Protein 3ZTP (pdb70)

Foldseek 3Di:
DKAKKKKKFFVQLVVVVCPVVVVVVLVVVPWDWQFKDKDADDLVLLCVLVVVCNPPPCSSVLSCRRRVDIMMMTMIIDVVVQVVLDVLQADLALVVCCVPPCRRVQVVRNDGNRRRGMDMANDRVSRVVNCVSVDDPVRGD/DKDKKKKKFFVQLVVVVCVVVVVVVLVVVPWDWFFKDKDADDLVLLCVLCVVCCVPPPSSVLSCRRRVDIMMMTMIIDVVVQVVLDVQQADLALVVCCVPPCRHVQVVRADGNRRRGMDMQNDRVSRVSNCVSVDDPVRGD

Secondary structure (DSSP, 8-state):
-EEEEEEEE-HHHHHHT-HHHHHHHHHHTT-EEEEEEEE---HHHHHHHTGGGTTSTTHHHHHHHHTSS-EEEEEEEEETHHHHHHHHH--SSHHHHHHH-TTSHHHHH--SSSS-SEEE--SHHHHHHHHHHH--GGG--/-EEEEEEEE-HHHHHTT-HHHHHHHHHHTT-EEEEEEEE---HHHHHHHTGGGGGSTTHHHHHHHHTSS-EEEEEEEEETHHHHHHHHH--SSHHHHHHH-TTSHHHHH--SSSS-SEEE--SHHHHHHHHHHH--GGG--

Sequence (282 aa):
AVERTLIIVKPDAMMEEKGALGKILDRFIQEGFQQIKALKKMFRFTPEEKAGEFYYVHRRERPFFQELVEFMSSGPVVAAVLEGEDAIKRVRREEIIIGPTTDSEEEARKVAPNSIRAQFGTDKGKNAIHASDDSPESAQYEICCFIIFSGLEIVAVERTLIIVKPDAMMEKGALGKILDRFIQEGFQQIKALKKMFRFTPEKAGEFYYVHRERRPFFQELVEFMSSGPVVAAVLEGEDAIKRVREEIIIGPTTDSEEEEARKVAPNSIRAQFGTDKKGKNAIHASDSPESSAQYEICCFIFSGLEIIV

Structure (mmCIF, N/CA/C/O backbone):
data_3ZTP
#
_entry.id   3ZTP
#
_cell.length_a   52.180
_cell.length_b   95.120
_cell.length_c   61.980
_cell.angle_alpha   90.00
_cell.angle_beta   90.00
_cell.angle_gamma   90.00
#
_symmetry.space_group_name_H-M   'P 21 21 2'
#
loop_
_entity.id
_entity.type
_entity.pdbx_description
1 polymer 'NUCLEOSIDE DIPHOSPHATE KINASE'
2 non-polymer GLYCEROL
3 non-polymer 'SULFATE ION'
4 water water
#
loop_
_atom_site.group_PDB
_atom_site.id
_atom_site.type_symbol
_atom_site.label_atom_id
_atom_site.label_alt_id
_atom_site.label_comp_id
_atom_site.label_asym_id
_atom_site.label_entity_id
_atom_site.label_seq_id
_atom_site.pdbx_PDB_ins_code
_atom_site.Cartn_x
_atom_site.Cartn_y
_atom_site.Cartn_z
_atom_site.occupancy
_atom_site.B_iso_or_equiv
_atom_site.auth_seq_id
_atom_site.auth_comp_id
_atom_site.auth_asym_id
_atom_site.auth_atom_id
_atom_site.pdbx_PDB_model_num
ATOM 1 N N . ALA A 1 2 ? 3.402 12.708 -10.627 1.00 26.19 2 ALA A N 1
ATOM 2 C CA . ALA A 1 2 ? 4.213 13.210 -9.525 1.00 26.58 2 ALA A CA 1
ATOM 3 C C . ALA A 1 2 ? 5.570 12.511 -9.534 1.00 25.02 2 ALA A C 1
ATOM 4 O O . ALA A 1 2 ? 5.707 11.435 -10.091 1.00 22.33 2 ALA A O 1
ATOM 10 N N . VAL A 1 3 ? 6.562 13.136 -8.915 1.00 21.73 3 VAL A N 1
ATOM 11 C CA . VAL A 1 3 ? 7.865 12.501 -8.720 1.00 19.01 3 VAL A CA 1
ATOM 12 C C . VAL A 1 3 ? 7.748 11.401 -7.687 1.00 17.17 3 VAL A C 1
ATOM 13 O O . VAL A 1 3 ? 7.231 11.598 -6.587 1.00 19.03 3 VAL A O 1
ATOM 26 N N . GLU A 1 4 ? 8.271 10.239 -8.046 1.00 14.90 4 GLU A N 1
ATOM 27 C CA . GLU A 1 4 ? 8.163 9.049 -7.216 1.00 14.77 4 GLU A CA 1
ATOM 28 C C . GLU A 1 4 ? 9.524 8.376 -7.075 1.00 11.74 4 GLU A C 1
ATOM 29 O O . GLU A 1 4 ? 10.438 8.612 -7.866 1.00 11.21 4 GLU A O 1
ATOM 41 N N . ARG A 1 5 ? 9.647 7.521 -6.066 1.00 12.06 5 ARG A N 1
ATOM 42 C CA . ARG A 1 5 ? 10.786 6.628 -5.937 1.00 9.99 5 ARG A CA 1
ATOM 43 C C . ARG A 1 5 ? 10.333 5.185 -6.019 1.00 11.12 5 ARG A C 1
ATOM 44 O O . ARG A 1 5 ? 9.288 4.799 -5.482 1.00 12.02 5 ARG A O 1
ATOM 65 N N . THR A 1 6 ? 11.123 4.353 -6.692 1.00 8.54 6 THR A N 1
ATOM 66 C CA . THR A 1 6 ? 10.818 2.939 -6.788 1.00 7.74 6 THR A CA 1
ATOM 67 C C . THR A 1 6 ? 12.098 2.164 -6.562 1.00 7.37 6 THR A C 1
ATOM 68 O O . THR A 1 6 ? 13.195 2.706 -6.718 1.00 8.97 6 THR A O 1
ATOM 79 N N . LEU A 1 7 ? 11.977 0.905 -6.168 1.00 7.52 7 LEU A N 1
ATOM 80 C CA . LEU A 1 7 ? 13.146 0.055 -5.946 1.00 7.24 7 LEU A CA 1
ATOM 81 C C . LEU A 1 7 ? 13.281 -0.920 -7.097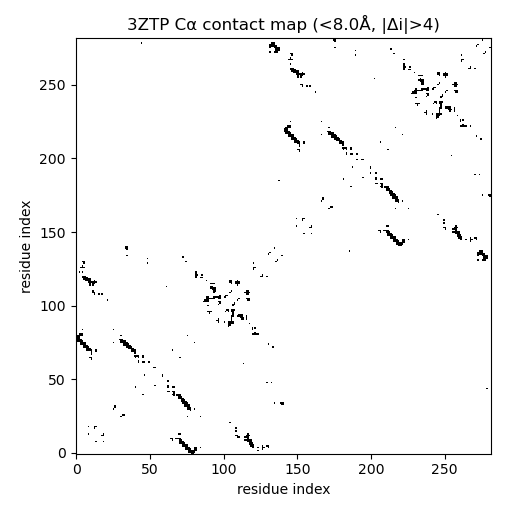 1.00 7.69 7 LEU A C 1
ATOM 82 O O . LEU A 1 7 ? 12.300 -1.584 -7.452 1.00 8.48 7 LEU A O 1
ATOM 98 N N . ILE A 1 8 ? 14.492 -1.050 -7.642 1.00 6.75 8 ILE A N 1
ATOM 99 C CA . ILE A 1 8 ? 14.808 -2.181 -8.507 1.00 6.90 8 ILE A CA 1
ATOM 100 C C . ILE A 1 8 ? 15.833 -3.075 -7.838 1.00 7.20 8 ILE A C 1
ATOM 101 O O . ILE A 1 8 ? 16.684 -2.619 -7.060 1.00 6.14 8 ILE A O 1
ATOM 117 N N . ILE A 1 9 ? 15.744 -4.371 -8.135 1.00 6.32 9 ILE A N 1
ATOM 118 C CA . ILE A 1 9 ? 16.809 -5.319 -7.759 1.00 7.00 9 ILE A CA 1
ATOM 119 C C . ILE A 1 9 ? 17.199 -6.091 -9.004 1.00 6.82 9 ILE A C 1
ATOM 120 O O . ILE A 1 9 ? 16.345 -6.723 -9.631 1.00 6.59 9 ILE A O 1
ATOM 136 N N . VAL A 1 10 ? 18.487 -6.050 -9.338 1.00 5.99 10 VAL A N 1
ATOM 137 C CA . VAL A 1 10 ? 19.035 -6.865 -10.427 1.00 6.28 10 VAL A CA 1
ATOM 138 C C . VAL A 1 10 ? 19.306 -8.235 -9.844 1.00 6.85 10 VAL A C 1
ATOM 139 O O . VAL A 1 10 ? 20.073 -8.363 -8.873 1.00 7.35 10 VAL A O 1
ATOM 152 N N . LYS A 1 11 ? 18.634 -9.241 -10.382 1.00 6.98 11 LYS A N 1
ATOM 153 C CA . LYS A 1 11 ? 18.588 -10.570 -9.794 1.00 7.47 11 LYS A CA 1
ATOM 154 C C . LYS A 1 11 ? 19.817 -11.384 -10.194 1.00 8.10 11 LYS A C 1
ATOM 155 O O . LYS A 1 11 ? 20.579 -11.012 -11.095 1.00 8.83 11 LYS A O 1
ATOM 174 N N . PRO A 1 12 ? 20.040 -12.516 -9.520 1.00 7.63 12 PRO A N 1
ATOM 175 C CA . PRO A 1 12 ? 21.294 -13.225 -9.773 1.00 8.61 12 PRO A CA 1
ATOM 176 C C . PRO A 1 12 ? 21.466 -13.728 -11.208 1.00 9.53 12 PRO A C 1
ATOM 177 O O . PRO A 1 12 ? 22.612 -13.904 -11.655 1.00 9.78 12 PRO A O 1
ATOM 188 N N . ASP A 1 13 ? 20.372 -14.007 -11.914 1.00 8.47 13 ASP A N 1
ATOM 189 C CA . ASP A 1 13 ? 20.491 -14.405 -13.317 1.00 8.72 13 ASP A CA 1
ATOM 190 C C . ASP A 1 13 ? 21.133 -13.306 -14.161 1.00 10.30 13 ASP A C 1
ATOM 191 O O . ASP A 1 13 ? 22.049 -13.580 -14.944 1.00 11.58 13 ASP A O 1
ATOM 200 N N . ALA A 1 14 ? 20.648 -12.081 -14.028 1.00 9.16 14 ALA A N 1
ATOM 201 C CA . ALA A 1 14 ? 21.198 -10.971 -14.792 1.00 8.62 14 ALA A CA 1
ATOM 202 C C . ALA A 1 14 ? 22.597 -10.623 -14.315 1.00 8.96 14 ALA A C 1
ATOM 203 O O . ALA A 1 14 ? 23.445 -10.218 -15.114 1.00 10.32 14 ALA A O 1
ATOM 210 N N A MET A 1 15 ? 22.852 -10.777 -13.023 0.70 8.91 15 MET A N 1
ATOM 211 N N B MET A 1 15 ? 22.851 -10.778 -13.015 0.30 9.64 15 MET A N 1
ATOM 212 C CA A MET A 1 15 ? 24.188 -10.570 -12.480 0.70 10.82 15 MET A CA 1
ATOM 213 C CA B MET A 1 15 ? 24.185 -10.537 -12.464 0.30 10.71 15 MET A CA 1
ATOM 214 C C A MET A 1 15 ? 25.169 -11.514 -13.155 0.70 11.65 15 MET A C 1
ATOM 215 C C B MET A 1 15 ? 25.190 -11.418 -13.189 0.30 11.40 15 MET A C 1
ATOM 216 O O A MET A 1 15 ? 26.201 -11.080 -13.666 0.70 13.49 15 MET A O 1
ATOM 217 O O B MET A 1 15 ? 26.198 -10.927 -13.691 0.30 10.66 15 MET A O 1
ATOM 244 N N A GLU A 1 16 ? 24.818 -12.792 -13.225 0.70 11.94 16 GLU A N 1
ATOM 245 N N B GLU A 1 16 ? 24.890 -12.713 -13.262 0.30 11.54 16 GLU A N 1
ATOM 246 C CA A GLU A 1 16 ? 25.696 -13.798 -13.797 0.70 13.33 16 GLU A CA 1
A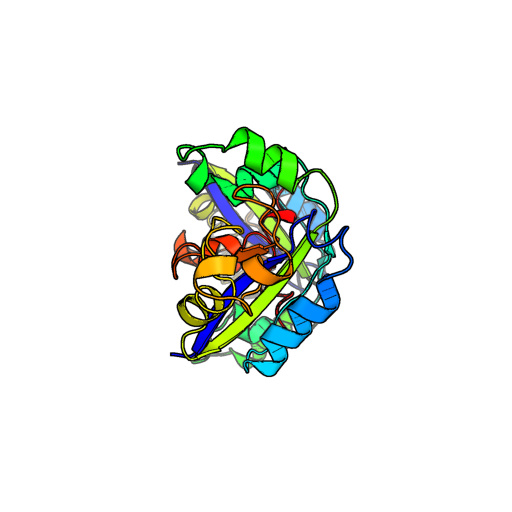TOM 247 C CA B GLU A 1 16 ? 25.806 -13.709 -13.813 0.30 13.27 16 GLU A CA 1
ATOM 248 C C A GLU A 1 16 ? 25.866 -13.615 -15.296 0.70 13.79 16 GLU A C 1
ATOM 249 C C B GLU A 1 16 ? 25.879 -13.632 -15.340 0.30 15.40 16 GLU A C 1
ATOM 250 O O A GLU A 1 16 ? 26.933 -13.943 -15.833 0.70 17.20 16 GLU A O 1
ATOM 251 O O B GLU A 1 16 ? 26.860 -14.079 -15.938 0.30 18.16 16 GLU A O 1
ATOM 274 N N . LYS A 1 17 ? 24.853 -13.066 -15.974 1.00 13.72 17 LYS A N 1
ATOM 275 C CA . LYS A 1 17 ? 24.915 -12.782 -17.404 1.00 12.71 17 LYS A CA 1
ATOM 276 C C . LYS A 1 17 ? 25.810 -11.559 -17.704 1.00 13.51 17 LYS A C 1
ATOM 277 O O . LYS A 1 17 ? 26.124 -11.288 -18.864 1.00 16.04 17 LYS A O 1
ATOM 297 N N . GLY A 1 18 ? 26.195 -10.810 -16.674 1.00 10.40 18 GLY A N 1
ATOM 298 C CA . GLY A 1 18 ? 27.016 -9.612 -16.855 1.00 10.52 18 GLY A CA 1
ATOM 299 C C . GLY A 1 18 ? 26.249 -8.384 -17.305 1.00 9.53 18 GLY A C 1
ATOM 300 O O . GLY A 1 18 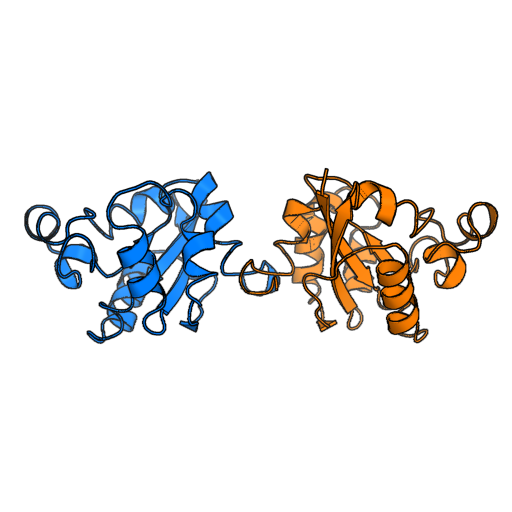? 26.834 -7.477 -17.887 1.00 10.30 18 GLY A O 1
ATOM 304 N N . ALA A 1 19 ? 24.953 -8.328 -17.010 1.00 8.61 19 ALA A N 1
ATOM 305 C CA . ALA A 1 19 ? 24.092 -7.279 -17.504 1.00 8.22 19 ALA A CA 1
ATOM 306 C C . ALA A 1 19 ? 23.914 -6.080 -16.585 1.00 7.53 19 ALA A C 1
ATOM 307 O O . ALA A 1 19 ? 23.225 -5.142 -16.955 1.00 7.56 19 ALA A O 1
ATOM 314 N N . LEU A 1 20 ? 24.556 -6.078 -15.418 1.00 7.05 20 LEU A N 1
ATOM 315 C CA . LEU A 1 20 ? 24.280 -5.022 -14.445 1.00 6.85 20 LEU A CA 1
ATOM 316 C C . LEU A 1 20 ? 24.477 -3.617 -15.001 1.00 6.70 20 LEU A C 1
ATOM 317 O O . LEU A 1 20 ? 23.663 -2.717 -14.795 1.00 7.77 20 LEU A O 1
ATOM 333 N N . GLY A 1 21 ? 25.612 -3.391 -15.649 1.00 7.35 21 GLY A N 1
ATOM 334 C CA . GLY A 1 21 ? 25.903 -2.072 -16.160 1.00 7.54 21 GLY A CA 1
ATOM 335 C C . GLY A 1 21 ? 24.946 -1.630 -17.254 1.00 7.46 21 GLY A C 1
ATOM 336 O O . GLY A 1 21 ? 24.511 -0.479 -17.269 1.00 7.86 21 GLY A O 1
ATOM 340 N N . LYS A 1 22 ? 24.608 -2.537 -18.158 1.00 7.12 22 LYS A N 1
ATOM 341 C CA . LYS A 1 22 ? 23.661 -2.225 -19.216 1.00 7.35 22 LYS A CA 1
ATOM 342 C C . LYS A 1 22 ? 22.289 -1.882 -18.631 1.00 7.33 22 LYS A C 1
ATOM 343 O O . LYS A 1 22 ? 21.603 -0.975 -19.103 1.00 9.17 22 LYS A O 1
ATOM 362 N N . ILE A 1 23 ? 21.889 -2.581 -17.574 1.00 7.09 23 ILE A N 1
ATOM 363 C CA . ILE A 1 23 ? 20.606 -2.307 -16.949 1.00 7.58 23 ILE A CA 1
ATOM 364 C C . ILE A 1 23 ? 20.610 -0.930 -16.277 1.00 7.13 23 ILE A C 1
ATOM 365 O O . ILE A 1 23 ? 19.684 -0.140 -16.456 1.00 7.81 23 ILE A O 1
ATOM 381 N N . LEU A 1 24 ? 21.655 -0.620 -15.501 1.00 6.62 24 LEU A N 1
ATOM 382 C CA . LEU A 1 24 ? 21.736 0.695 -14.889 1.00 7.68 24 LEU A CA 1
ATOM 383 C C . LEU A 1 24 ? 21.768 1.790 -15.943 1.00 7.71 24 LEU A C 1
ATOM 384 O O . LEU A 1 24 ? 21.094 2.817 -15.797 1.00 8.78 24 LEU A O 1
ATOM 400 N N . ASP A 1 25 ? 22.541 1.587 -17.014 1.00 7.88 25 ASP A N 1
ATOM 401 C CA . ASP A 1 25 ? 22.631 2.557 -18.096 1.00 7.38 25 ASP A CA 1
ATOM 402 C C . ASP A 1 25 ? 21.239 2.864 -18.642 1.00 6.53 25 ASP A C 1
ATOM 403 O O . ASP A 1 25 ? 20.880 4.020 -18.884 1.00 8.75 25 ASP A O 1
ATOM 412 N N . ARG A 1 26 ? 20.435 1.824 -18.857 1.00 7.60 26 ARG A N 1
ATOM 413 C CA . ARG A 1 26 ? 19.123 2.043 -19.405 1.00 8.29 26 ARG A CA 1
ATOM 414 C C . ARG A 1 26 ? 18.290 2.983 -18.525 1.00 7.33 26 ARG A C 1
ATOM 415 O O . ARG A 1 26 ? 17.644 3.911 -19.001 1.00 7.81 26 ARG A O 1
ATOM 436 N N . PHE A 1 27 ? 18.284 2.741 -17.216 1.00 7.17 27 PHE A N 1
ATOM 437 C CA . PHE A 1 27 ? 17.472 3.590 -16.351 1.00 7.74 27 PHE A CA 1
ATOM 438 C C . PHE A 1 27 ? 17.991 5.018 -16.288 1.00 8.07 27 PHE A C 1
ATOM 439 O O . PHE A 1 27 ? 17.226 5.944 -16.208 1.00 8.49 27 PHE A O 1
ATOM 456 N N . ILE A 1 28 ? 19.308 5.182 -16.335 1.00 7.51 28 ILE A N 1
ATOM 457 C CA . ILE A 1 28 ? 19.902 6.521 -16.409 1.00 8.56 28 ILE A CA 1
ATOM 458 C C . ILE A 1 28 ? 19.437 7.223 -17.692 1.00 8.22 28 ILE A C 1
ATOM 459 O O . ILE A 1 28 ? 18.994 8.388 -17.659 1.00 9.40 28 ILE A O 1
ATOM 475 N N . GLN A 1 29 ? 19.514 6.518 -18.824 1.00 8.52 29 GLN A N 1
ATOM 476 C CA . GLN A 1 29 ? 19.138 7.136 -20.093 1.00 9.29 29 GLN A CA 1
ATOM 477 C C . GLN A 1 29 ? 17.651 7.413 -20.217 1.00 8.54 29 GLN A C 1
ATOM 478 O O . GLN A 1 29 ? 17.228 8.321 -20.947 1.00 9.72 29 GLN A O 1
ATOM 492 N N . GLU A 1 30 ? 16.835 6.663 -19.481 1.00 7.75 30 GLU A N 1
ATOM 493 C CA . GLU A 1 30 ? 15.401 6.924 -19.430 1.00 8.70 30 GLU A CA 1
ATOM 494 C C . GLU A 1 30 ? 15.058 8.101 -18.508 1.00 10.83 30 GLU A C 1
ATOM 495 O O . GLU A 1 30 ? 13.891 8.490 -18.403 1.00 12.65 30 GLU A O 1
ATOM 507 N N . GLY A 1 31 ? 16.061 8.697 -17.864 1.00 9.46 31 GLY A N 1
ATOM 508 C CA . GLY A 1 31 ? 15.859 9.952 -17.144 1.00 10.12 31 GLY A CA 1
ATOM 509 C C . GLY A 1 31 ? 15.703 9.816 -15.634 1.00 10.21 31 GLY A C 1
ATOM 510 O O . GLY A 1 31 ? 15.311 10.788 -14.980 1.00 12.94 31 GLY A O 1
ATOM 514 N N . PHE A 1 32 ? 15.979 8.643 -15.084 1.00 7.70 32 PHE A N 1
ATOM 515 C CA . PHE A 1 32 ? 15.841 8.459 -13.639 1.00 8.79 32 PHE A CA 1
ATOM 516 C C . PHE A 1 32 ? 17.119 8.838 -12.921 1.00 10.38 32 PHE A C 1
ATOM 517 O O . PHE A 1 32 ? 18.235 8.640 -13.413 1.00 11.93 32 PHE A O 1
ATOM 534 N N . GLN A 1 33 ? 16.938 9.393 -11.740 1.00 9.65 33 GLN A N 1
ATOM 535 C CA A GLN A 1 33 ? 18.031 9.646 -10.818 0.54 10.50 33 GLN A CA 1
ATOM 536 C CA B GLN A 1 33 ? 18.055 9.630 -10.844 0.46 10.31 33 GLN A CA 1
ATOM 537 C C . GLN A 1 33 ? 18.227 8.428 -9.937 1.00 8.44 33 GLN A C 1
ATOM 538 O O . GLN A 1 33 ? 17.254 7.958 -9.323 1.00 10.58 33 GLN A O 1
ATOM 565 N N . ILE A 1 34 ? 19.447 7.913 -9.882 1.00 8.23 34 ILE A N 1
ATOM 566 C CA . ILE A 1 34 ? 19.778 6.844 -8.938 1.00 7.88 34 ILE A CA 1
ATOM 567 C C . ILE A 1 34 ? 20.069 7.515 -7.600 1.00 8.24 34 ILE A C 1
ATOM 568 O O . ILE A 1 34 ? 21.022 8.277 -7.475 1.00 10.14 34 ILE A O 1
ATOM 584 N N . LYS A 1 35 ? 19.209 7.250 -6.618 1.00 7.72 35 LYS A N 1
ATOM 585 C CA . LYS A 1 35 ? 19.314 7.851 -5.280 1.00 7.37 35 LYS A CA 1
ATOM 586 C C . LYS A 1 35 ? 20.019 6.961 -4.265 1.00 8.23 35 LYS A C 1
ATOM 587 O O . LYS A 1 35 ? 20.410 7.426 -3.185 1.00 8.03 35 LYS A O 1
ATOM 606 N N . ALA A 1 36 ? 20.112 5.672 -4.552 1.00 6.70 36 ALA A N 1
ATOM 607 C CA . ALA A 1 36 ? 20.837 4.751 -3.682 1.00 7.29 36 ALA A CA 1
ATOM 608 C C . ALA A 1 36 ? 21.192 3.540 -4.524 1.00 6.58 36 ALA A C 1
ATOM 609 O O . ALA A 1 36 ? 20.493 3.207 -5.500 1.00 6.92 36 ALA A O 1
ATOM 616 N N . LEU A 1 37 ? 22.276 2.882 -4.173 1.00 6.19 37 LEU A N 1
ATOM 617 C CA . LEU A 1 37 ? 22.775 1.751 -4.946 1.00 5.57 37 LEU A CA 1
ATOM 618 C C . LEU A 1 37 ? 23.667 0.929 -4.088 1.00 6.02 37 LEU A C 1
ATOM 619 O O . LEU A 1 37 ? 24.564 1.472 -3.449 1.00 7.04 37 LEU A O 1
ATOM 635 N N A LYS A 1 38 ? 23.457 -0.390 -4.097 0.38 5.82 38 LYS A N 1
ATOM 636 N N B LYS A 1 38 ? 23.475 -0.375 -4.077 0.62 6.13 38 LYS A N 1
ATOM 637 C CA A LYS A 1 38 ? 24.214 -1.310 -3.242 0.38 6.19 38 LYS A CA 1
ATOM 638 C CA B LYS A 1 38 ? 24.484 -1.229 -3.483 0.62 6.47 38 LYS A CA 1
ATOM 639 C C A LYS A 1 38 ? 24.218 -2.762 -3.721 0.38 6.44 38 LYS A C 1
ATOM 640 C C B LYS A 1 38 ? 24.292 -2.671 -3.859 0.62 6.21 38 LYS A C 1
ATOM 641 O O A LYS A 1 38 ? 23.162 -3.322 -4.013 0.38 5.88 38 LYS A O 1
ATOM 642 O O B LYS A 1 38 ? 23.218 -3.104 -4.246 0.62 6.63 38 LYS A O 1
ATOM 679 N N . MET A 1 39 ? 25.399 -3.386 -3.747 1.00 6.08 39 MET A N 1
ATOM 680 C CA . MET A 1 39 ? 25.479 -4.839 -3.892 1.00 7.39 39 MET A CA 1
ATOM 681 C C . MET A 1 39 ? 25.436 -5.464 -2.511 1.00 6.77 39 MET A C 1
ATOM 682 O O . MET A 1 39 ? 26.141 -5.021 -1.613 1.00 8.26 39 MET A O 1
ATOM 696 N N . PHE A 1 40 ? 24.611 -6.488 -2.333 1.00 7.45 40 PHE A N 1
ATOM 697 C CA . PHE A 1 40 ? 24.486 -7.177 -1.071 1.00 7.46 40 PHE A CA 1
ATOM 698 C C . PHE A 1 40 ? 24.035 -8.597 -1.366 1.00 8.87 40 PHE A C 1
ATOM 699 O O . PHE A 1 40 ? 23.781 -8.951 -2.526 1.00 9.05 40 PHE A O 1
ATOM 716 N N . ARG A 1 41 ? 23.944 -9.415 -0.328 1.00 8.34 41 ARG A N 1
ATOM 717 C CA . ARG A 1 41 ? 23.461 -10.782 -0.471 1.00 9.31 41 ARG A CA 1
ATOM 718 C C . ARG A 1 41 ? 22.342 -11.014 0.532 1.00 9.66 41 ARG A C 1
ATOM 719 O O . ARG A 1 41 ? 22.549 -10.905 1.750 1.00 9.47 41 ARG A O 1
ATOM 740 N N . PHE A 1 42 ? 21.145 -11.295 0.049 1.00 9.81 42 PHE A N 1
ATOM 741 C CA . PHE A 1 42 ? 20.061 -11.724 0.926 1.00 9.00 42 PHE A CA 1
ATOM 742 C C . PHE A 1 42 ? 20.429 -13.063 1.566 1.00 9.20 42 PHE A C 1
ATOM 743 O O . PHE A 1 42 ? 20.805 -14.011 0.853 1.00 10.97 42 PHE A O 1
ATOM 760 N N . THR A 1 43 ? 20.273 -13.152 2.886 1.00 9.95 43 THR A N 1
ATOM 761 C CA . THR A 1 43 ? 20.114 -14.475 3.499 1.00 10.45 43 THR A CA 1
ATOM 762 C C . THR A 1 43 ? 18.750 -15.032 3.087 1.00 9.79 43 THR A C 1
ATOM 763 O O . THR A 1 43 ? 17.869 -14.287 2.688 1.00 10.14 43 THR A O 1
ATOM 774 N N . PRO A 1 44 ? 18.557 -16.347 3.186 1.00 10.99 44 PRO A N 1
ATOM 775 C CA . PRO A 1 44 ? 17.229 -16.872 2.895 1.00 12.36 44 PRO A CA 1
ATOM 776 C C . PRO A 1 44 ? 16.147 -16.233 3.770 1.00 11.99 44 PRO A C 1
ATOM 777 O O . PRO A 1 44 ? 15.052 -15.940 3.288 1.00 11.64 44 PRO A O 1
ATOM 788 N N . GLU A 1 45 ? 16.447 -15.984 5.032 1.00 11.70 45 GLU A N 1
ATOM 789 C CA A GLU A 1 45 ? 15.488 -15.384 5.918 0.71 12.11 45 GLU A CA 1
ATOM 790 C CA B GLU A 1 45 ? 15.481 -15.368 5.932 0.29 12.54 45 GLU A CA 1
ATOM 791 C C . GLU A 1 45 ? 15.088 -13.976 5.453 1.00 10.51 45 GLU A C 1
ATOM 792 O O . GLU A 1 45 ? 13.906 -13.630 5.424 1.00 13.33 45 GLU A O 1
ATOM 815 N N . LYS A 1 46 ? 16.078 -13.177 5.083 1.00 9.69 46 LYS A N 1
ATOM 816 C CA . LYS A 1 46 ? 15.821 -11.795 4.633 1.00 9.82 46 LYS A CA 1
ATOM 817 C C . LYS A 1 46 ? 15.078 -11.774 3.297 1.00 10.15 46 LYS A C 1
ATOM 818 O O . LYS A 1 46 ? 14.182 -10.956 3.108 1.00 11.04 46 LYS A O 1
ATOM 837 N N . ALA A 1 47 ? 15.448 -12.652 2.358 1.00 9.06 47 ALA A N 1
ATOM 838 C CA . ALA A 1 47 ? 14.692 -12.734 1.117 1.00 9.77 47 ALA A CA 1
ATOM 839 C C . ALA A 1 47 ? 13.227 -13.091 1.383 1.00 11.35 47 ALA A C 1
ATOM 840 O O . ALA A 1 47 ? 12.317 -12.531 0.767 1.00 11.56 47 ALA A O 1
ATOM 847 N N . GLY A 1 48 ? 12.996 -14.007 2.313 1.00 11.00 48 GLY A N 1
ATOM 848 C CA . GLY A 1 48 ? 11.642 -14.382 2.689 1.00 12.55 48 GLY A CA 1
ATOM 849 C C . GLY A 1 48 ? 10.827 -13.238 3.283 1.00 13.10 48 GLY A C 1
ATOM 850 O O . GLY A 1 48 ? 9.624 -13.085 2.993 1.00 15.36 48 GLY A O 1
ATOM 854 N N . GLU A 1 49 ? 11.477 -12.430 4.122 1.00 13.05 49 GLU A N 1
ATOM 855 C CA . GLU A 1 49 ? 10.832 -11.256 4.688 1.00 13.54 49 GLU A CA 1
ATOM 856 C C . GLU A 1 49 ? 10.547 -10.203 3.626 1.00 11.72 49 GLU A C 1
ATOM 857 O O . GLU A 1 49 ? 9.489 -9.590 3.634 1.00 14.01 49 GLU A O 1
ATOM 869 N N . PHE A 1 50 ? 11.495 -9.984 2.723 1.00 11.35 50 PHE A N 1
ATOM 870 C CA . PHE A 1 50 ? 11.287 -9.011 1.657 1.00 9.84 50 PHE A CA 1
ATOM 871 C C . PHE A 1 50 ? 10.070 -9.396 0.836 1.00 12.56 50 PHE A C 1
ATOM 872 O O . PHE A 1 50 ? 9.249 -8.550 0.503 1.00 13.12 50 PHE A O 1
ATOM 889 N N . TYR A 1 51 ? 9.960 -10.687 0.544 1.00 12.06 51 TYR A N 1
ATOM 890 C CA . TYR A 1 51 ? 8.874 -11.231 -0.276 1.00 13.71 51 TYR A CA 1
ATOM 891 C C . TYR A 1 51 ? 7.736 -11.836 0.542 1.00 15.40 51 TYR A C 1
ATOM 892 O O . TYR A 1 51 ? 7.035 -12.738 0.072 1.00 15.68 51 TYR A O 1
ATOM 910 N N . TYR A 1 52 ? 7.530 -11.330 1.748 1.00 17.96 52 TYR A N 1
ATOM 911 C CA . TYR A 1 52 ? 6.539 -11.930 2.640 1.00 18.42 52 TYR A CA 1
ATOM 912 C C . TYR A 1 52 ? 5.136 -12.018 2.053 1.00 22.97 52 TYR A C 1
ATOM 913 O O . TYR A 1 52 ? 4.372 -12.919 2.397 1.00 23.23 52 TYR A O 1
ATOM 931 N N . VAL A 1 53 ? 4.783 -11.102 1.163 1.00 25.12 53 VAL A N 1
ATOM 932 C CA . VAL A 1 53 ? 3.457 -11.128 0.537 1.00 27.08 53 VAL A CA 1
ATOM 933 C C . VAL A 1 53 ? 3.242 -12.395 -0.303 1.00 26.23 53 VAL A C 1
ATOM 934 O O . VAL A 1 53 ? 2.107 -12.855 -0.482 1.00 26.40 53 VAL A O 1
ATOM 947 N N . HIS A 1 54 ? 4.326 -12.975 -0.804 1.00 25.39 54 HIS A N 1
ATOM 948 C CA . HIS A 1 54 ? 4.250 -14.145 -1.680 1.00 24.64 54 HIS A CA 1
ATOM 949 C C . HIS A 1 54 ? 4.330 -15.481 -0.944 1.00 23.96 54 HIS A C 1
ATOM 950 O O . HIS A 1 54 ? 4.358 -16.538 -1.581 1.00 24.79 54 HIS A O 1
ATOM 965 N N A ARG A 1 55 ? 4.346 -15.450 0.387 0.46 23.40 55 ARG A N 1
ATOM 966 N N B ARG A 1 55 ? 4.339 -15.437 0.385 0.54 23.30 55 ARG A N 1
ATOM 967 C CA A ARG A 1 55 ? 4.673 -16.651 1.163 0.46 24.33 55 ARG A CA 1
ATOM 968 C CA B ARG A 1 55 ? 4.638 -16.619 1.195 0.54 24.97 55 ARG A CA 1
ATOM 969 C C A ARG A 1 55 ? 3.723 -17.829 0.949 0.46 25.99 55 ARG A C 1
ATOM 970 C C B ARG A 1 55 ? 3.744 -17.817 0.885 0.54 26.15 55 ARG A C 1
ATOM 971 O O A ARG A 1 55 ? 4.124 -18.978 1.124 0.46 28.96 55 ARG A O 1
ATOM 972 O O B ARG A 1 55 ? 4.197 -18.960 0.931 0.54 27.90 55 ARG A O 1
ATOM 1013 N N . GLU A 1 56 ? 2.486 -17.557 0.549 1.00 25.59 56 GLU A N 1
ATOM 1014 C CA . GLU A 1 56 ? 1.536 -18.640 0.269 1.00 29.73 56 GLU A CA 1
ATOM 1015 C C . GLU A 1 56 ? 1.332 -18.922 -1.216 1.00 30.74 56 GLU A C 1
ATOM 1016 O O . GLU A 1 56 ? 0.497 -19.743 -1.584 1.00 34.35 56 GLU A O 1
ATOM 1029 N N . ARG A 1 57 ? 2.119 -18.275 -2.062 1.00 28.13 57 ARG A N 1
ATOM 1030 C CA . ARG A 1 57 ? 1.967 -18.403 -3.505 1.00 27.63 57 ARG A CA 1
ATOM 1031 C C . ARG A 1 57 ? 2.877 -19.473 -4.113 1.00 27.21 57 ARG A C 1
ATOM 1032 O O . ARG A 1 57 ? 3.881 -19.857 -3.522 1.00 23.67 57 ARG A O 1
ATOM 1053 N N . PRO A 1 58 ? 2.501 -19.975 -5.302 1.00 25.09 58 PRO A N 1
ATOM 1054 C CA . PRO A 1 58 ? 3.357 -20.912 -6.024 1.00 22.24 58 PRO A CA 1
ATOM 1055 C C . PRO A 1 58 ? 4.794 -20.435 -6.144 1.00 18.63 58 PRO A C 1
ATOM 1056 O O . PRO A 1 58 ? 5.067 -19.254 -6.406 1.00 19.58 58 PRO A O 1
ATOM 1067 N N . PHE A 1 59 ? 5.701 -21.380 -5.942 1.00 16.97 59 PHE A N 1
ATOM 1068 C CA . PHE A 1 59 ? 7.134 -21.188 -6.164 1.00 14.34 59 PHE A CA 1
ATOM 1069 C C . PHE A 1 59 ? 7.764 -20.221 -5.188 1.00 15.54 59 PHE A C 1
ATOM 1070 O O . PHE A 1 59 ? 8.860 -19.714 -5.437 1.00 16.43 59 PHE A O 1
ATOM 1087 N N . PHE A 1 60 ? 7.121 -19.981 -4.052 1.00 15.13 60 PHE A N 1
ATOM 1088 C CA . PHE A 1 60 ? 7.757 -19.115 -3.048 1.00 14.29 60 PHE A CA 1
ATOM 1089 C C . PHE A 1 60 ? 9.115 -19.632 -2.580 1.00 13.35 60 PHE A C 1
ATOM 1090 O O . PHE A 1 60 ? 10.075 -18.853 -2.480 1.00 13.99 60 PHE A O 1
ATOM 1107 N N . GLN A 1 61 ? 9.226 -20.917 -2.285 1.00 16.00 61 GLN A N 1
ATOM 1108 C CA . GLN A 1 61 ? 10.492 -21.444 -1.799 1.00 16.10 61 GLN A CA 1
ATOM 1109 C C . GLN A 1 61 ? 11.591 -21.269 -2.863 1.00 16.40 61 GLN A C 1
ATOM 1110 O O . GLN A 1 61 ? 12.721 -20.925 -2.541 1.00 15.86 61 GLN A O 1
ATOM 1124 N N . GLU A 1 62 ? 11.249 -21.492 -4.120 1.00 14.43 62 GLU A N 1
ATOM 1125 C CA . GLU A 1 62 ? 12.206 -21.322 -5.210 1.00 14.44 62 GLU A CA 1
ATOM 1126 C C . GLU A 1 62 ? 12.594 -19.863 -5.360 1.00 13.19 62 GLU A C 1
ATOM 1127 O O . GLU A 1 62 ? 13.754 -19.560 -5.655 1.00 13.95 62 GLU A O 1
ATOM 1139 N N . LEU A 1 63 ? 11.638 -18.951 -5.215 1.00 12.11 63 LEU A N 1
ATOM 1140 C CA . LEU A 1 63 ? 11.949 -17.523 -5.227 1.00 11.91 63 LEU A CA 1
ATOM 1141 C C . LEU A 1 63 ? 12.947 -17.150 -4.142 1.00 11.16 63 LEU A C 1
ATOM 1142 O O . LEU A 1 63 ? 13.901 -16.399 -4.389 1.00 12.01 63 LEU A O 1
ATOM 1158 N N . VAL A 1 64 ? 12.711 -17.642 -2.929 1.00 12.30 64 VAL A N 1
ATOM 1159 C CA . VAL A 1 64 ? 13.581 -17.308 -1.822 1.00 11.63 64 VAL A CA 1
ATOM 1160 C C . VAL A 1 64 ? 14.968 -17.882 -2.049 1.00 11.12 64 VAL A C 1
ATOM 1161 O O . VAL A 1 64 ? 15.968 -17.193 -1.831 1.00 11.71 64 VAL A O 1
ATOM 1174 N N . GLU A 1 65 ? 15.050 -19.136 -2.486 1.00 11.82 65 GLU A N 1
ATOM 1175 C CA . GLU A 1 65 ? 16.346 -19.752 -2.757 1.00 12.44 65 GLU A CA 1
ATOM 1176 C C . GLU A 1 65 ? 17.091 -18.986 -3.865 1.00 11.06 65 GLU A C 1
ATOM 1177 O O . GLU A 1 65 ? 18.264 -18.655 -3.731 1.00 13.00 65 GLU A O 1
ATOM 1189 N N . PHE A 1 66 ? 16.388 -18.693 -4.956 1.00 11.00 66 PHE A N 1
ATOM 1190 C CA . PHE A 1 66 ? 16.994 -17.984 -6.076 1.00 11.21 66 PHE A CA 1
ATOM 1191 C C . PHE A 1 66 ? 17.530 -16.623 -5.642 1.00 10.09 66 PHE A C 1
ATOM 1192 O O . PHE A 1 66 ? 18.666 -16.253 -5.946 1.00 10.06 66 PHE A O 1
ATOM 1209 N N . MET A 1 67 ? 16.702 -15.878 -4.930 1.00 9.22 67 MET A N 1
ATOM 1210 C CA . MET A 1 67 ? 17.062 -14.522 -4.553 1.00 8.75 67 MET A CA 1
ATOM 1211 C C . MET A 1 67 ? 18.141 -14.434 -3.476 1.00 10.29 67 MET A C 1
ATOM 1212 O O . MET A 1 67 ? 18.684 -13.348 -3.223 1.00 11.16 67 MET A O 1
ATOM 1226 N N . SER A 1 68 ? 18.436 -15.566 -2.848 1.00 10.01 68 SER A N 1
ATOM 1227 C CA . SER A 1 68 ? 19.516 -15.661 -1.870 1.00 11.12 68 SER A CA 1
ATOM 1228 C C . SER A 1 68 ? 20.676 -16.500 -2.401 1.00 11.56 68 SER A C 1
ATOM 1229 O O . SER A 1 68 ? 21.571 -16.844 -1.631 1.00 13.90 68 SER A O 1
ATOM 1237 N N . SER A 1 69 ? 20.684 -16.827 -3.694 1.00 11.55 69 SER A N 1
ATOM 1238 C CA . SER A 1 69 ? 21.663 -17.759 -4.268 1.00 12.86 69 SER A CA 1
ATOM 1239 C C . SER A 1 69 ? 22.968 -17.117 -4.684 1.00 14.21 69 SER A C 1
ATOM 1240 O O . SER A 1 69 ? 23.925 -17.800 -5.008 1.00 17.23 69 SER A O 1
ATOM 1248 N N . GLY A 1 70 ? 23.003 -15.792 -4.671 1.00 12.42 70 GLY A N 1
ATOM 1249 C CA . GLY A 1 70 ? 24.198 -15.059 -5.035 1.00 11.86 70 GLY A CA 1
ATOM 1250 C C . GLY A 1 70 ? 23.929 -13.591 -4.799 1.00 11.27 70 GLY A C 1
ATOM 1251 O O . GLY A 1 70 ? 22.807 -13.212 -4.479 1.00 11.10 70 GLY A O 1
ATOM 1255 N N . PRO A 1 71 ? 24.952 -12.762 -4.942 1.00 10.57 71 PRO A N 1
ATOM 1256 C CA . PRO A 1 71 ? 24.707 -11.340 -4.697 1.00 10.02 71 PRO A CA 1
ATOM 1257 C C . PRO A 1 71 ? 23.729 -10.716 -5.696 1.00 8.53 71 PRO A C 1
ATOM 1258 O O . PRO A 1 71 ? 23.572 -11.181 -6.850 1.00 9.06 71 PRO A O 1
ATOM 1269 N N . VAL A 1 72 ? 23.073 -9.651 -5.253 1.00 7.15 72 VAL A N 1
ATOM 1270 C CA . VAL A 1 72 ? 22.192 -8.847 -6.075 1.00 6.50 72 VAL A CA 1
ATOM 1271 C C . VAL A 1 72 ? 22.583 -7.403 -5.931 1.00 6.82 72 VAL A C 1
ATOM 1272 O O . VAL A 1 72 ? 23.372 -7.042 -5.047 1.00 7.23 72 VAL A O 1
ATOM 1285 N N . VAL A 1 73 ? 22.048 -6.561 -6.798 1.00 6.59 73 VAL A N 1
ATOM 1286 C CA . VAL A 1 73 ? 22.250 -5.120 -6.691 1.00 6.11 73 VAL A CA 1
ATOM 1287 C C . VAL A 1 73 ? 20.909 -4.445 -6.681 1.00 7.59 73 VAL A C 1
ATOM 1288 O O . VAL A 1 73 ? 20.079 -4.641 -7.571 1.00 7.01 73 VAL A O 1
ATOM 1301 N N . ALA A 1 74 ? 20.677 -3.613 -5.681 1.00 5.66 74 ALA A N 1
ATOM 1302 C CA . ALA A 1 74 ? 19.465 -2.807 -5.610 1.00 5.15 74 ALA A CA 1
ATOM 1303 C C . ALA A 1 74 ? 19.771 -1.339 -5.857 1.00 5.52 74 ALA A C 1
ATOM 1304 O O . ALA A 1 74 ? 20.875 -0.860 -5.560 1.00 6.31 74 ALA A O 1
ATOM 1311 N N . ALA A 1 75 ? 18.779 -0.627 -6.411 1.00 5.98 75 ALA A N 1
ATOM 1312 C CA . ALA A 1 75 ? 18.865 0.811 -6.629 1.00 5.71 75 ALA A CA 1
ATOM 1313 C C . ALA A 1 75 ? 17.535 1.452 -6.355 1.00 8.23 75 ALA A C 1
ATOM 1314 O O . ALA A 1 75 ? 16.481 0.849 -6.616 1.00 8.37 75 ALA A O 1
ATOM 1321 N N . VAL A 1 76 ? 17.573 2.657 -5.809 1.00 7.17 76 VAL A N 1
ATOM 1322 C CA . VAL A 1 76 ? 16.386 3.471 -5.723 1.00 7.13 76 VAL A CA 1
ATOM 1323 C C . VAL A 1 76 ? 16.423 4.414 -6.920 1.00 7.82 76 VAL A C 1
ATOM 1324 O O . VAL A 1 76 ? 17.409 5.122 -7.127 1.00 8.02 76 VAL A O 1
ATOM 1337 N N . LEU A 1 77 ? 15.348 4.402 -7.698 1.00 7.05 77 LEU A N 1
ATOM 1338 C CA . LEU A 1 77 ? 15.197 5.251 -8.867 1.00 7.43 77 LEU A CA 1
ATOM 1339 C C . LEU A 1 77 ? 14.146 6.293 -8.589 1.00 7.88 77 LEU A C 1
ATOM 1340 O O . LEU A 1 77 ? 13.053 5.977 -8.117 1.00 9.87 77 LEU A O 1
ATOM 1356 N N . GLU A 1 78 ? 14.461 7.547 -8.911 1.00 8.62 78 GLU A N 1
ATOM 1357 C CA . GLU A 1 78 ? 13.556 8.670 -8.700 1.00 9.55 78 GLU A CA 1
ATOM 1358 C C . GLU A 1 78 ? 13.261 9.395 -10.000 1.00 10.68 78 GLU A C 1
ATOM 1359 O O . GLU A 1 78 ? 14.155 9.681 -10.782 1.00 10.71 78 GLU A O 1
ATOM 1371 N N . GLY A 1 79 ? 11.994 9.680 -10.219 1.00 11.16 79 GLY A N 1
ATOM 1372 C CA . GLY A 1 79 ? 11.595 10.465 -11.370 1.00 12.31 79 GLY A CA 1
ATOM 1373 C C . GLY A 1 79 ? 10.090 10.563 -11.483 1.00 14.08 79 GLY A C 1
ATOM 1374 O O . GLY A 1 79 ? 9.350 9.926 -10.751 1.00 12.64 79 GLY A O 1
ATOM 1378 N N . GLU A 1 80 ? 9.628 11.395 -12.408 1.00 15.86 80 GLU A N 1
ATOM 1379 C CA . GLU A 1 80 ? 8.193 11.538 -12.654 1.00 16.69 80 GLU A CA 1
ATOM 1380 C C . GLU A 1 80 ? 7.568 10.186 -13.016 1.00 14.95 80 GLU A C 1
ATOM 1381 O O . GLU A 1 80 ? 8.084 9.478 -13.876 1.00 14.79 80 GLU A O 1
ATOM 1393 N N . ASP A 1 81 ? 6.490 9.824 -12.324 1.00 13.59 81 ASP A N 1
ATOM 1394 C CA . ASP A 1 81 ? 5.747 8.610 -12.634 1.00 14.46 81 ASP A CA 1
ATOM 1395 C C . ASP A 1 81 ? 6.674 7.388 -12.626 1.00 13.16 81 ASP A C 1
ATOM 1396 O O . ASP A 1 81 ? 6.463 6.441 -13.372 1.00 13.65 81 ASP A O 1
ATOM 1405 N N . ALA A 1 82 ? 7.661 7.372 -11.735 1.00 12.73 82 ALA A N 1
ATOM 1406 C CA . ALA A 1 82 ? 8.708 6.333 -11.768 1.00 10.88 82 ALA A CA 1
ATOM 1407 C C . ALA A 1 82 ? 8.180 4.928 -11.615 1.00 10.64 82 ALA A C 1
ATOM 1408 O O . ALA A 1 82 ? 8.681 4.012 -12.244 1.00 11.07 82 ALA A O 1
ATOM 1415 N N . ILE A 1 83 ? 7.187 4.726 -10.760 1.00 11.04 83 ILE A N 1
ATOM 1416 C CA . ILE A 1 83 ? 6.765 3.359 -10.489 1.00 11.01 83 ILE A CA 1
ATOM 1417 C C . ILE A 1 83 ? 6.209 2.714 -11.762 1.00 10.87 83 ILE A C 1
ATOM 1418 O O . ILE A 1 83 ? 6.640 1.620 -12.165 1.00 11.94 83 ILE A O 1
ATOM 1434 N N . LYS A 1 84 ? 5.300 3.391 -12.426 1.00 11.68 84 LYS A N 1
ATOM 1435 C CA . LYS A 1 84 ? 4.725 2.868 -13.658 1.00 11.53 84 LYS A CA 1
ATOM 1436 C C . LYS A 1 84 ? 5.754 2.838 -14.800 1.00 12.52 84 LYS A C 1
ATOM 1437 O O . LYS A 1 84 ? 5.803 1.895 -15.577 1.00 12.80 84 LYS A O 1
ATOM 1456 N N . ARG A 1 85 ? 6.564 3.877 -14.915 1.00 10.38 85 ARG A N 1
ATOM 1457 C CA . ARG A 1 85 ? 7.490 3.945 -16.036 1.00 10.21 85 ARG A CA 1
ATOM 1458 C C . ARG A 1 85 ? 8.544 2.851 -15.929 1.00 9.35 85 ARG A C 1
ATOM 1459 O O . ARG A 1 85 ? 8.910 2.229 -16.926 1.00 9.70 85 ARG A O 1
ATOM 1480 N N . VAL A 1 86 ? 9.048 2.597 -14.729 1.00 8.80 86 VAL A N 1
ATOM 1481 C CA . VAL A 1 86 ? 10.018 1.534 -14.536 1.00 7.59 86 VAL A CA 1
ATOM 1482 C C . VAL A 1 86 ? 9.389 0.174 -14.869 1.00 8.73 86 VAL A C 1
ATOM 1483 O O . VAL A 1 86 ? 10.039 -0.670 -15.522 1.00 9.45 86 VAL A O 1
ATOM 1496 N N A ARG A 1 87 ? 8.125 -0.041 -14.520 0.52 10.05 87 ARG A N 1
ATOM 1497 N N B ARG A 1 87 ? 8.142 -0.031 -14.438 0.48 9.33 87 ARG A N 1
ATOM 1498 C CA A ARG A 1 87 ? 7.494 -1.311 -14.882 0.52 10.52 87 ARG A CA 1
ATOM 1499 C CA B ARG A 1 87 ? 7.409 -1.248 -14.783 0.48 10.12 87 ARG A CA 1
ATOM 1500 C C A ARG A 1 87 ? 7.292 -1.466 -16.396 0.52 11.03 87 ARG A C 1
ATOM 1501 C C B ARG A 1 87 ? 7.392 -1.438 -16.292 0.48 10.68 87 ARG A C 1
ATOM 1502 O O A ARG A 1 87 ? 7.333 -2.589 -16.922 0.52 10.80 87 ARG A O 1
ATOM 1503 O O B ARG A 1 87 ? 7.708 -2.530 -16.799 0.48 10.54 87 ARG A O 1
ATOM 1544 N N A GLU A 1 88 ? 7.125 -0.354 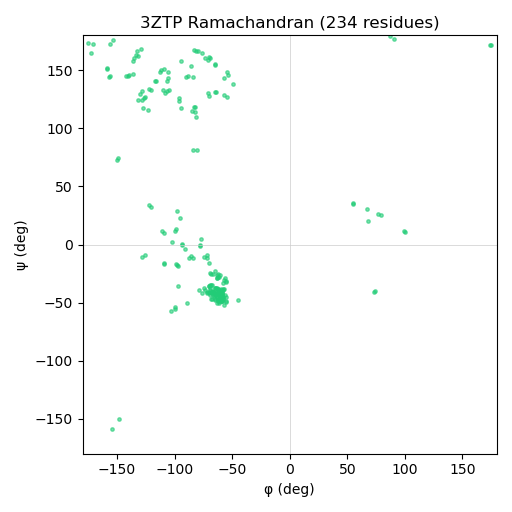-17.105 0.52 11.01 88 GLU A N 1
ATOM 1545 N N B GLU A 1 88 ? 7.072 -0.379 -17.022 0.48 10.74 88 GLU A N 1
ATOM 1546 C CA A GLU A 1 88 ? 7.029 -0.380 -18.575 0.52 10.99 88 GLU A CA 1
ATOM 1547 C CA B GLU A 1 88 ? 7.025 -0.457 -18.484 0.48 10.82 88 GLU A CA 1
ATOM 1548 C C A GLU A 1 88 ? 8.386 -0.688 -19.212 0.52 10.80 88 GLU A C 1
ATOM 1549 C C B GLU A 1 88 ? 8.389 -0.835 -19.069 0.48 10.59 88 GLU A C 1
ATOM 1550 O O A GLU A 1 88 ? 8.491 -1.363 -20.234 0.52 10.85 88 GLU A O 1
ATOM 1551 O O B GLU A 1 88 ? 8.489 -1.719 -19.918 0.48 11.06 88 GLU A O 1
ATOM 1574 N N . ILE A 1 89 ? 9.441 -0.160 -18.616 1.00 9.31 89 ILE A N 1
ATOM 1575 C CA . ILE A 1 89 ? 10.781 -0.406 -19.103 1.00 9.14 89 ILE A CA 1
ATOM 1576 C C . ILE A 1 89 ? 11.211 -1.854 -18.873 1.00 8.87 89 ILE A C 1
ATOM 1577 O O . ILE A 1 89 ? 11.913 -2.431 -19.711 1.00 9.93 89 ILE A O 1
ATOM 1594 N N . ILE A 1 90 ? 10.810 -2.455 -17.752 1.00 7.99 90 ILE A N 1
ATOM 1595 C CA A ILE A 1 90 ? 11.272 -3.819 -17.497 0.64 8.66 90 ILE A CA 1
ATOM 1596 C CA B ILE A 1 90 ? 11.203 -3.824 -17.408 0.36 6.42 90 ILE A CA 1
ATOM 1597 C C . ILE A 1 90 ? 10.471 -4.842 -18.274 1.00 8.21 90 ILE A C 1
ATOM 1598 O O . ILE A 1 90 ? 11.037 -5.886 -18.639 1.00 8.96 90 ILE A O 1
ATOM 1629 N N . GLY A 1 91 ? 9.195 -4.559 -18.557 1.00 8.49 91 GLY A N 1
ATOM 1630 C CA . GLY A 1 91 ? 8.416 -5.465 -19.374 1.00 10.68 91 GLY A CA 1
ATOM 1631 C C . GLY A 1 91 ? 7.685 -6.514 -18.558 1.00 11.50 91 GLY A C 1
ATOM 1632 O O . GLY A 1 91 ? 7.843 -6.602 -17.336 1.00 11.70 91 GLY A O 1
ATOM 1636 N N . PRO A 1 92 ? 6.894 -7.332 -19.248 1.00 10.67 92 PRO A N 1
ATOM 1637 C CA . PRO A 1 92 ? 6.112 -8.369 -18.587 1.00 12.19 92 PRO A CA 1
ATOM 1638 C C . PRO A 1 92 ? 6.965 -9.336 -17.773 1.00 12.41 92 PRO A C 1
ATOM 1639 O O . PRO A 1 92 ? 8.097 -9.621 -18.147 1.00 12.42 92 PRO A O 1
ATOM 1650 N N A THR A 1 93 ? 6.401 -9.832 -16.673 0.66 13.10 93 THR A N 1
ATOM 1651 N N B THR A 1 93 ? 6.424 -9.836 -16.671 0.34 13.15 93 THR A N 1
ATOM 1652 C CA A THR A 1 93 ? 7.050 -10.801 -15.797 0.66 13.32 93 THR A CA 1
ATOM 1653 C CA B THR A 1 93 ? 7.175 -10.726 -15.798 0.34 13.10 93 THR A CA 1
ATOM 1654 C C A THR A 1 93 ? 7.657 -11.963 -16.559 0.66 12.23 93 THR A C 1
ATOM 1655 C C B THR A 1 93 ? 7.659 -11.989 -16.532 0.34 12.28 93 THR A C 1
ATOM 1656 O O A THR A 1 93 ? 8.766 -12.429 -16.265 0.66 11.78 93 THR A O 1
ATOM 1657 O O B THR A 1 93 ? 8.720 -12.530 -16.209 0.34 11.94 93 THR A O 1
ATOM 1678 N N . ASP A 1 94 ? 6.894 -12.452 -17.518 1.00 11.14 94 ASP A N 1
ATOM 1679 C CA . ASP A 1 94 ? 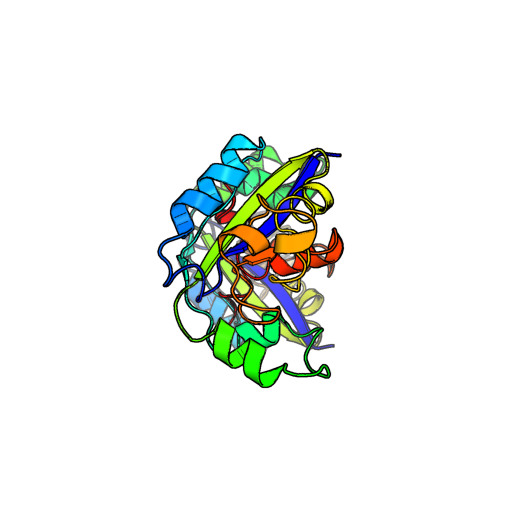7.304 -13.583 -18.312 1.00 11.46 94 ASP A CA 1
ATOM 1680 C C . ASP A 1 94 ? 8.241 -13.049 -19.413 1.00 11.88 94 ASP A C 1
ATOM 1681 O O . ASP A 1 94 ? 7.813 -12.409 -20.365 1.00 12.06 94 ASP A O 1
ATOM 1690 N N . SER A 1 95 ? 9.528 -13.333 -19.280 1.00 11.07 95 SER A N 1
ATOM 1691 C CA . SER A 1 95 ? 10.546 -12.818 -20.205 1.00 10.98 95 SER A CA 1
ATOM 1692 C C . SER A 1 95 ? 10.280 -13.207 -21.657 1.00 11.62 95 SER A C 1
ATOM 1693 O O . SER A 1 95 ? 10.665 -12.478 -22.574 1.00 12.63 95 SER A O 1
ATOM 1701 N N . GLU A 1 96 ? 9.653 -14.371 -21.874 1.00 12.35 96 GLU A N 1
ATOM 1702 C CA . GLU A 1 96 ? 9.317 -14.796 -23.227 1.00 14.10 96 GLU A CA 1
ATOM 1703 C C . GLU A 1 96 ? 8.227 -13.920 -23.786 1.00 14.31 96 GLU A C 1
ATOM 1704 O O . GLU A 1 96 ? 8.287 -13.538 -24.952 1.00 15.97 96 GLU A O 1
ATOM 1716 N N . GLU A 1 97 ? 7.216 -13.630 -22.982 1.00 14.42 97 GLU A N 1
ATOM 1717 C CA A GLU A 1 97 ? 6.175 -12.708 -23.412 0.52 17.57 97 GLU A CA 1
ATOM 1718 C CA B GLU A 1 97 ? 6.162 -12.691 -23.359 0.48 17.02 97 GLU A CA 1
ATOM 1719 C C . GLU A 1 97 ? 6.773 -11.313 -23.638 1.00 16.01 97 GLU A C 1
ATOM 1720 O O . GLU A 1 97 ? 6.384 -10.605 -24.559 1.00 16.17 97 GLU A O 1
ATOM 1743 N N . ALA A 1 98 ? 7.736 -10.911 -22.813 1.00 13.25 98 ALA A N 1
ATOM 1744 C CA . ALA A 1 98 ? 8.390 -9.619 -23.024 1.00 11.11 98 ALA A CA 1
ATOM 1745 C C . ALA A 1 98 ? 9.063 -9.557 -24.400 1.00 13.16 98 ALA A C 1
ATOM 1746 O O . ALA A 1 98 ? 9.013 -8.524 -25.085 1.00 12.89 98 ALA A O 1
ATOM 1753 N N . ARG A 1 99 ? 9.724 -10.633 -24.815 1.00 10.81 99 ARG A N 1
ATOM 1754 C CA . ARG A 1 99 ? 10.357 -10.638 -26.139 1.00 13.39 99 ARG A CA 1
ATOM 1755 C C . ARG A 1 99 ? 9.351 -10.503 -27.278 1.00 16.34 99 ARG A C 1
ATOM 1756 O O . ARG A 1 99 ? 9.687 -9.966 -28.336 1.00 18.00 99 ARG A O 1
ATOM 1777 N N . LYS A 1 100 ? 8.134 -10.977 -27.052 1.00 15.16 100 LYS A N 1
ATOM 1778 C CA . LYS A 1 100 ? 7.079 -10.886 -28.057 1.00 17.35 100 LYS A CA 1
ATOM 1779 C C . LYS A 1 100 ? 6.510 -9.472 -28.143 1.00 17.96 100 LYS A C 1
ATOM 1780 O O . LYS A 1 100 ? 6.264 -8.986 -29.260 1.00 22.47 100 LYS A O 1
ATOM 1799 N N . VAL A 1 101 ? 6.299 -8.809 -27.009 1.00 15.62 101 VAL A N 1
ATOM 1800 C CA . VAL A 1 101 ? 5.578 -7.546 -27.003 1.00 19.10 101 VAL A CA 1
ATOM 1801 C C . VAL A 1 101 ? 6.409 -6.302 -26.708 1.00 17.21 101 VAL A C 1
ATOM 1802 O O . VAL A 1 101 ? 5.946 -5.191 -26.954 1.00 18.29 101 VAL A O 1
ATOM 1815 N N . ALA A 1 102 ? 7.625 -6.470 -26.170 1.00 13.91 102 ALA A N 1
ATOM 1816 C CA . ALA A 1 102 ? 8.472 -5.339 -25.797 1.00 14.02 102 ALA A CA 1
ATOM 1817 C C . ALA A 1 102 ? 9.942 -5.724 -25.963 1.00 11.15 102 ALA A C 1
ATOM 1818 O O . ALA A 1 102 ? 10.623 -5.944 -24.973 1.00 10.07 102 ALA A O 1
ATOM 1825 N N . PRO A 1 103 ? 10.438 -5.804 -27.203 1.00 10.87 103 PRO A N 1
ATOM 1826 C CA . PRO A 1 103 ? 11.744 -6.433 -27.415 1.00 10.64 103 PRO A CA 1
ATOM 1827 C C . PRO A 1 103 ? 12.927 -5.748 -26.745 1.00 9.73 103 PRO A C 1
ATOM 1828 O O . PRO A 1 103 ? 13.934 -6.408 -26.506 1.00 11.06 103 PRO A O 1
ATOM 1839 N N . ASN A 1 104 ? 12.833 -4.454 -26.475 1.00 9.46 104 ASN A N 1
ATOM 1840 C CA . ASN A 1 104 ? 13.910 -3.730 -25.830 1.00 9.16 104 ASN A CA 1
ATOM 1841 C C . ASN A 1 104 ? 13.675 -3.542 -24.340 1.00 9.16 104 ASN A C 1
ATOM 1842 O O . ASN A 1 104 ? 14.386 -2.783 -23.700 1.00 10.36 104 ASN A O 1
ATOM 1853 N N . SER A 1 105 ? 12.698 -4.237 -23.773 1.00 9.05 105 SER A N 1
ATOM 1854 C CA . SER A 1 105 ? 12.513 -4.193 -22.334 1.00 8.17 105 SER A CA 1
ATOM 1855 C C . SER A 1 105 ? 13.625 -4.934 -21.621 1.00 7.80 105 SER A C 1
ATOM 1856 O O . SER A 1 105 ? 14.292 -5.793 -22.185 1.00 8.63 105 SER A O 1
ATOM 1864 N N . ILE A 1 106 ? 13.826 -4.612 -20.352 1.00 7.74 106 ILE A N 1
ATOM 1865 C CA . ILE A 1 106 ? 14.888 -5.265 -19.602 1.00 7.98 106 ILE A CA 1
ATOM 1866 C C . ILE A 1 106 ? 14.685 -6.786 -19.607 1.00 8.29 106 ILE A C 1
ATOM 1867 O O . ILE A 1 106 ? 15.637 -7.540 -19.791 1.00 8.29 106 ILE A O 1
ATOM 1883 N N . ARG A 1 107 ? 13.455 -7.249 -19.374 1.00 7.96 107 ARG A N 1
ATOM 1884 C CA . ARG A 1 107 ? 13.211 -8.689 -19.301 1.00 7.76 107 ARG A CA 1
ATOM 1885 C C . ARG A 1 107 ? 13.361 -9.356 -20.651 1.00 7.65 107 ARG A C 1
ATOM 1886 O O . ARG A 1 107 ? 13.849 -10.480 -20.750 1.00 9.54 107 ARG A O 1
ATOM 1907 N N . ALA A 1 108 ? 12.975 -8.673 -21.724 1.00 8.26 108 ALA A N 1
ATOM 1908 C CA . ALA A 1 108 ? 13.197 -9.218 -23.052 1.00 9.47 108 ALA A CA 1
ATOM 1909 C C . ALA A 1 108 ? 14.682 -9.357 -23.331 1.00 9.71 108 ALA A C 1
ATOM 1910 O O . ALA A 1 108 ? 15.121 -10.352 -23.924 1.00 10.08 108 ALA A O 1
ATOM 1917 N N . GLN A 1 109 ? 15.459 -8.359 -22.945 1.00 8.43 109 GLN A N 1
ATOM 1918 C CA . GLN A 1 109 ? 16.887 -8.336 -23.253 1.00 8.54 109 GLN A CA 1
ATOM 1919 C C . GLN A 1 109 ? 17.705 -9.285 -22.411 1.00 10.32 109 GLN A C 1
ATOM 1920 O O . GLN A 1 109 ? 18.648 -9.897 -22.909 1.00 11.99 109 GLN A O 1
ATOM 1932 N N . PHE A 1 110 ? 17.340 -9.423 -21.132 1.00 8.73 110 PHE A N 1
ATOM 1933 C CA . PHE A 1 110 ? 18.210 -10.104 -20.167 1.00 9.43 110 PHE A CA 1
ATOM 1934 C C . PHE A 1 110 ? 17.533 -11.214 -19.372 1.00 9.68 110 PHE A C 1
ATOM 1935 O O . PHE A 1 110 ? 18.208 -11.941 -18.645 1.00 11.35 110 PHE A O 1
ATOM 1952 N N . GLY A 1 111 ? 16.212 -11.307 -19.457 1.00 8.83 111 GLY A N 1
ATOM 1953 C CA . GLY A 1 111 ? 15.456 -12.311 -18.734 1.00 8.72 111 GLY A CA 1
ATOM 1954 C C . GLY A 1 111 ? 15.419 -13.632 -19.460 1.00 10.16 111 GLY A C 1
ATOM 1955 O O . GLY A 1 111 ? 15.345 -13.708 -20.686 1.00 11.48 111 GLY A O 1
ATOM 1959 N N . THR A 1 112 ? 15.456 -14.710 -18.691 1.00 10.22 112 THR A N 1
ATOM 1960 C CA . THR A 1 112 ? 15.386 -16.066 -19.228 1.00 11.54 112 THR A CA 1
ATOM 1961 C C . THR A 1 112 ? 13.959 -16.567 -19.346 1.00 10.61 112 THR A C 1
ATOM 1962 O O . THR A 1 112 ? 13.575 -17.038 -20.413 1.00 13.31 112 THR A O 1
ATOM 1973 N N . ASP A 1 113 ? 13.176 -16.446 -18.287 1.00 10.91 113 ASP A N 1
ATOM 1974 C CA . ASP A 1 113 ? 11.858 -17.066 -18.247 1.00 11.64 113 ASP A CA 1
ATOM 1975 C C . ASP A 1 113 ? 10.985 -16.273 -17.269 1.00 11.45 113 ASP A C 1
ATOM 1976 O O . ASP A 1 113 ? 11.287 -15.090 -17.000 1.00 11.46 113 ASP A O 1
ATOM 1985 N N . LYS A 1 114 ? 9.927 -16.847 -16.733 1.00 11.81 114 LYS A N 1
ATOM 1986 C CA . LYS A 1 114 ? 9.057 -16.054 -15.855 1.00 12.81 114 LYS A CA 1
ATOM 1987 C C . LYS A 1 114 ? 9.549 -15.995 -14.416 1.00 14.11 114 LYS A C 1
ATOM 1988 O O . LYS A 1 114 ? 9.024 -15.215 -13.608 1.00 16.99 114 LYS A O 1
ATOM 2007 N N . GLY A 1 115 ? 10.525 -16.834 -14.074 1.00 12.06 115 GLY A N 1
ATOM 2008 C CA . GLY A 1 115 ? 11.116 -16.832 -12.742 1.00 12.18 115 GLY A CA 1
ATOM 2009 C C . GLY A 1 115 ? 12.471 -16.141 -12.747 1.00 11.32 115 GLY A C 1
ATOM 2010 O O . GLY A 1 115 ? 12.710 -15.187 -11.994 1.00 12.53 115 GLY A O 1
ATOM 2014 N N . LYS A 1 116 ? 13.378 -16.630 -13.579 1.00 10.58 116 LYS A N 1
ATOM 2015 C CA . LYS A 1 116 ? 14.656 -15.972 -13.792 1.00 9.56 116 LYS A CA 1
ATOM 2016 C C . LYS A 1 116 ? 14.441 -14.893 -14.825 1.00 8.90 116 LYS A C 1
ATOM 2017 O O . LYS A 1 116 ? 14.672 -15.085 -16.029 1.00 10.14 116 LYS A O 1
ATOM 2036 N N . ASN A 1 117 ? 13.936 -13.763 -14.333 1.00 8.57 117 ASN A N 1
ATOM 2037 C CA . ASN A 1 117 ? 13.489 -12.682 -15.202 1.00 8.48 117 ASN A CA 1
ATOM 2038 C C . ASN A 1 117 ? 14.232 -11.378 -14.957 1.00 7.78 117 ASN A C 1
ATOM 2039 O O . ASN A 1 117 ? 13.661 -10.293 -15.103 1.00 8.88 117 ASN A O 1
ATOM 2050 N N . ALA A 1 118 ? 15.496 -11.502 -14.578 1.00 7.66 118 ALA A N 1
ATOM 2051 C CA . ALA A 1 118 ? 16.494 -10.420 -14.571 1.00 6.54 118 ALA A CA 1
ATOM 2052 C C . ALA A 1 118 ? 16.365 -9.377 -13.489 1.00 6.20 118 ALA A C 1
ATOM 2053 O O . ALA A 1 118 ? 17.381 -8.899 -12.996 1.00 7.18 118 ALA A O 1
ATOM 2060 N N . ILE A 1 119 ? 15.151 -8.955 -13.171 1.00 7.53 119 ILE A N 1
ATOM 2061 C CA . ILE A 1 119 ? 14.968 -7.740 -12.394 1.00 7.28 119 ILE A CA 1
ATOM 2062 C C . ILE A 1 119 ? 13.630 -7.761 -11.676 1.00 7.17 119 ILE A C 1
ATOM 2063 O O . ILE A 1 119 ? 12.641 -8.296 -12.169 1.00 9.00 119 ILE A O 1
ATOM 2079 N N . HIS A 1 120 ? 13.645 -7.187 -10.477 1.00 7.11 120 HIS A N 1
ATOM 2080 C CA . HIS A 1 120 ? 12.484 -6.880 -9.664 1.00 7.38 120 HIS A CA 1
ATOM 2081 C C . HIS A 1 120 ? 12.258 -5.367 -9.702 1.00 7.32 120 HIS A C 1
ATOM 2082 O O . HIS A 1 120 ? 13.228 -4.608 -9.615 1.00 7.53 120 HIS A O 1
ATOM 2097 N N . ALA A 1 121 ? 11.009 -4.925 -9.764 1.00 8.24 121 ALA A N 1
ATOM 2098 C CA . ALA A 1 121 ? 10.677 -3.529 -9.476 1.00 7.73 121 ALA A CA 1
ATOM 2099 C C . ALA A 1 121 ? 9.446 -3.457 -8.606 1.00 8.43 121 ALA A C 1
ATOM 2100 O O . ALA A 1 121 ? 8.540 -4.288 -8.724 1.00 9.80 121 ALA A O 1
ATOM 2107 N N . SER A 1 122 ? 9.400 -2.458 -7.742 1.00 8.14 122 SER A N 1
ATOM 2108 C CA . SER A 1 122 ? 8.220 -2.248 -6.899 1.00 8.45 122 SER A CA 1
ATOM 2109 C C . SER A 1 122 ? 6.950 -2.095 -7.742 1.00 9.69 122 SER A C 1
ATOM 2110 O O . SER A 1 122 ? 6.960 -1.507 -8.815 1.00 11.28 122 SER A O 1
ATOM 2118 N N A ASP A 1 123 ? 5.832 -2.617 -7.265 0.41 11.02 123 ASP A N 1
ATOM 2119 N N B ASP A 1 123 ? 5.856 -2.582 -7.183 0.59 9.50 123 ASP A N 1
ATOM 2120 C CA A ASP A 1 123 ? 4.617 -2.577 -8.083 0.41 11.75 123 ASP A CA 1
ATOM 2121 C CA B ASP A 1 123 ? 4.569 -2.677 -7.873 0.59 12.23 123 ASP A CA 1
ATOM 2122 C C A ASP A 1 123 ? 3.581 -1.553 -7.615 0.41 12.41 123 ASP A C 1
ATOM 2123 C C B ASP A 1 123 ? 3.733 -1.419 -7.730 0.59 11.17 123 ASP A C 1
ATOM 2124 O O A ASP A 1 123 ? 2.488 -1.517 -8.172 0.41 13.62 123 ASP A O 1
ATOM 2125 O O B ASP A 1 123 ? 2.947 -1.095 -8.604 0.59 12.19 123 ASP A O 1
ATOM 2142 N N . SER A 1 124 ? 3.903 -0.724 -6.619 1.00 10.88 124 SER A N 1
ATOM 2143 C CA . SER A 1 124 ? 2.956 0.305 -6.182 1.00 9.65 124 SER A CA 1
ATOM 2144 C C . SER A 1 124 ? 3.662 1.268 -5.246 1.00 10.69 124 SER A C 1
ATOM 2145 O O . SER A 1 124 ? 4.745 0.958 -4.767 1.00 10.97 124 SER A O 1
ATOM 2154 N N . PRO A 1 125 ? 3.041 2.409 -4.929 1.00 13.27 125 PRO A N 1
ATOM 2155 C CA . PRO A 1 125 ? 3.681 3.331 -3.983 1.00 13.70 125 PRO A CA 1
ATOM 2156 C C . PRO A 1 125 ? 3.934 2.702 -2.619 1.00 12.69 125 PRO A C 1
ATOM 2157 O O . PRO A 1 125 ? 4.983 2.930 -2.021 1.00 12.70 125 PRO A O 1
ATOM 2168 N N . GLU A 1 126 ? 2.976 1.925 -2.133 1.00 13.55 126 GLU A N 1
ATOM 2169 C CA . GLU A 1 126 ? 3.052 1.339 -0.811 1.00 13.42 126 GLU A CA 1
ATOM 2170 C C . GLU A 1 126 ? 4.098 0.223 -0.779 1.00 12.56 126 GLU A C 1
ATOM 2171 O O . GLU A 1 126 ? 4.889 0.122 0.169 1.00 13.76 126 GLU A O 1
ATOM 2183 N N . SER A 1 127 ? 4.166 -0.595 -1.822 1.00 10.62 127 SER A N 1
ATOM 2184 C CA . SER A 1 127 ? 5.202 -1.612 -1.846 1.00 12.11 127 SER A CA 1
ATOM 2185 C C . SER A 1 127 ? 6.585 -0.973 -2.054 1.00 10.83 127 SER A C 1
ATOM 2186 O O . SER A 1 127 ? 7.564 -1.425 -1.455 1.00 11.24 127 SER A O 1
ATOM 2194 N N . ALA A 1 128 ? 6.692 0.095 -2.842 1.00 9.36 128 ALA A N 1
ATOM 2195 C CA . ALA A 1 128 ? 7.963 0.789 -2.962 1.00 9.39 128 ALA A CA 1
ATOM 2196 C C . ALA A 1 128 ? 8.437 1.277 -1.608 1.00 9.21 128 ALA A C 1
ATOM 2197 O O . ALA A 1 128 ? 9.614 1.174 -1.273 1.00 9.90 128 ALA A O 1
ATOM 2204 N N . GLN A 1 129 ? 7.545 1.858 -0.815 1.00 9.64 129 GLN A N 1
ATOM 2205 C CA . GLN A 1 129 ? 7.941 2.371 0.496 1.00 12.75 129 GLN A CA 1
ATOM 2206 C C . GLN A 1 129 ? 8.515 1.240 1.362 1.00 10.42 129 GLN A C 1
ATOM 2207 O O . GLN A 1 129 ? 9.569 1.397 1.995 1.00 11.61 129 GLN A O 1
ATOM 2221 N N . TYR A 1 130 ? 7.813 0.120 1.426 1.00 9.56 130 TYR A N 1
ATOM 2222 C CA . TYR A 1 130 ? 8.295 -1.045 2.169 1.00 9.78 130 TYR A CA 1
ATOM 2223 C C . TYR A 1 130 ? 9.616 -1.573 1.659 1.00 9.51 130 TYR A C 1
ATOM 2224 O O . TYR A 1 130 ? 10.549 -1.845 2.417 1.00 9.94 130 TYR A O 1
ATOM 2242 N N . GLU A 1 131 ? 9.709 -1.747 0.351 1.00 8.42 131 GLU A N 1
ATOM 2243 C CA . GLU A 1 131 ? 10.872 -2.358 -0.234 1.00 8.14 131 GLU A CA 1
ATOM 2244 C C . GLU A 1 131 ? 12.101 -1.465 -0.147 1.00 8.54 131 GLU A C 1
ATOM 2245 O O . GLU A 1 131 ? 13.210 -1.952 0.129 1.00 8.22 131 GLU A O 1
ATOM 2257 N N . ILE A 1 132 ? 11.928 -0.165 -0.382 1.00 7.65 132 ILE A N 1
ATOM 2258 C CA . ILE A 1 132 ? 13.059 0.758 -0.237 1.00 7.43 132 ILE A CA 1
ATOM 2259 C C . ILE A 1 132 ? 13.584 0.700 1.184 1.00 9.70 132 ILE A C 1
ATOM 2260 O O . ILE A 1 132 ? 14.794 0.565 1.363 1.00 9.39 132 ILE A O 1
ATOM 2276 N N . CYS A 1 133 ? 12.718 0.797 2.188 1.00 7.62 133 CYS A N 1
ATOM 2277 C CA A CYS A 1 133 ? 13.158 0.735 3.578 0.62 9.02 133 CYS A CA 1
ATOM 2278 C CA B CYS A 1 133 ? 13.159 0.732 3.576 0.38 8.96 133 CYS A CA 1
ATOM 2279 C C . CYS A 1 133 ? 13.755 -0.621 3.936 1.00 8.88 133 CYS A C 1
ATOM 2280 O O . CYS A 1 133 ? 14.606 -0.719 4.830 1.00 9.27 133 CYS A O 1
ATOM 2293 N N . PHE A 1 134 ? 13.326 -1.677 3.277 1.00 8.07 134 PHE A N 1
ATOM 2294 C CA . PHE A 1 134 ? 13.889 -2.968 3.602 1.00 8.11 134 PHE A CA 1
ATOM 2295 C C . PHE A 1 134 ? 15.379 -3.010 3.268 1.00 7.91 134 PHE A C 1
ATOM 2296 O O . PHE A 1 134 ? 16.171 -3.639 3.981 1.00 7.39 134 PHE A O 1
ATOM 2313 N N . ILE A 1 135 ? 15.769 -2.365 2.175 1.00 7.98 135 ILE A N 1
ATOM 2314 C CA A ILE A 1 135 ? 17.125 -2.464 1.651 0.73 7.29 135 ILE A CA 1
ATOM 2315 C CA B ILE A 1 135 ? 17.141 -2.494 1.714 0.27 6.35 135 ILE A CA 1
ATOM 2316 C C . ILE A 1 135 ? 18.013 -1.290 2.065 1.00 6.76 135 ILE A C 1
ATOM 2317 O O . ILE A 1 135 ? 19.192 -1.471 2.329 1.00 7.56 135 ILE A O 1
ATOM 2348 N N . PHE A 1 136 ? 17.432 -0.089 2.099 1.00 6.44 136 PHE A N 1
ATOM 2349 C CA . PHE A 1 136 ? 18.186 1.149 2.289 1.00 6.90 136 PHE A CA 1
ATOM 2350 C C . PHE A 1 136 ? 17.612 1.987 3.405 1.00 7.37 136 PHE A C 1
ATOM 2351 O O . PHE A 1 136 ? 16.417 2.276 3.396 1.00 9.57 136 PHE A O 1
ATOM 2368 N N . SER A 1 137 ? 18.467 2.463 4.299 1.00 6.99 137 SER A N 1
ATOM 2369 C CA . SER A 1 137 ? 18.034 3.481 5.253 1.00 6.73 137 SER A CA 1
ATOM 2370 C C . SER A 1 137 ? 18.025 4.844 4.581 1.00 6.69 137 SER A C 1
ATOM 2371 O O . SER A 1 137 ? 18.626 5.056 3.510 1.00 7.01 137 SER A O 1
ATOM 2379 N N . GLY A 1 138 ? 17.397 5.806 5.217 1.00 7.16 138 GLY A N 1
ATOM 2380 C CA . GLY A 1 138 ? 17.482 7.185 4.802 1.00 8.33 138 GLY A CA 1
ATOM 2381 C C . GLY A 1 138 ? 18.892 7.695 4.716 1.00 9.09 138 GLY A C 1
ATOM 2382 O O . GLY A 1 138 ? 19.203 8.547 3.875 1.00 9.61 138 GLY A O 1
ATOM 2386 N N . LEU A 1 139 ? 19.768 7.187 5.576 1.00 8.00 139 LEU A N 1
ATOM 2387 C CA . LEU A 1 139 ? 21.171 7.595 5.541 1.00 8.52 139 LEU A CA 1
ATOM 2388 C C . LEU A 1 139 ? 21.888 7.183 4.253 1.00 10.38 139 LEU A C 1
ATOM 2389 O O . LEU A 1 139 ? 22.922 7.772 3.918 1.00 13.40 139 LEU A O 1
ATOM 2405 N N . GLU A 1 140 ? 21.373 6.164 3.560 1.00 7.84 140 GLU A N 1
ATOM 2406 C CA . GLU A 1 140 ? 21.958 5.661 2.322 1.00 8.67 140 GLU A CA 1
ATOM 2407 C C . GLU A 1 140 ? 21.414 6.302 1.063 1.00 9.71 140 GLU A C 1
ATOM 2408 O O . GLU A 1 140 ? 21.860 5.986 -0.048 1.00 10.83 140 GLU A O 1
ATOM 2420 N N . ILE A 1 141 ? 20.433 7.173 1.188 1.00 8.21 141 ILE A N 1
ATOM 2421 C CA . ILE A 1 141 ? 19.821 7.849 0.052 1.00 9.61 141 ILE A CA 1
ATOM 2422 C C . ILE A 1 141 ? 20.543 9.187 -0.108 1.00 12.14 141 ILE A C 1
ATOM 2423 O O . ILE A 1 141 ? 20.543 10.011 0.800 1.00 14.47 141 ILE A O 1
ATOM 2439 N N . VAL A 1 142 ? 21.216 9.395 -1.240 1.00 12.06 142 VAL A N 1
ATOM 2440 C CA . VAL A 1 142 ? 22.146 10.531 -1.396 1.00 15.05 142 VAL A CA 1
ATOM 2441 C C . VAL A 1 142 ? 21.997 11.173 -2.766 1.00 19.08 142 VAL A C 1
ATOM 2442 O O . VAL A 1 142 ? 21.323 10.621 -3.634 1.00 17.94 142 VAL A O 1
ATOM 2456 N N . ALA B 1 2 ? 0.801 -4.392 22.492 1.00 16.74 2 ALA C N 1
ATOM 2457 C CA . ALA B 1 2 ? 1.427 -5.251 21.487 1.00 15.36 2 ALA C CA 1
ATOM 2458 C C . ALA B 1 2 ? 2.924 -5.050 21.498 1.00 15.31 2 ALA C C 1
ATOM 2459 O O . ALA B 1 2 ? 3.410 -4.040 21.974 1.00 14.71 2 ALA C O 1
ATOM 2465 N N . VAL B 1 3 ? 3.653 -6.017 20.962 1.00 14.21 3 VAL C N 1
ATOM 2466 C CA . VAL B 1 3 ? 5.075 -5.860 20.767 1.00 14.73 3 VAL C CA 1
ATOM 2467 C C . VAL B 1 3 ? 5.300 -4.835 19.652 1.00 12.90 3 VAL C C 1
ATOM 2468 O O . VAL B 1 3 ? 4.717 -4.936 18.567 1.00 15.15 3 VAL C O 1
ATOM 2481 N N . GLU B 1 4 ? 6.117 -3.835 19.960 1.00 11.50 4 GLU C N 1
ATOM 2482 C CA . GLU B 1 4 ? 6.364 -2.699 19.096 1.00 12.46 4 GLU C CA 1
ATOM 2483 C C . GLU B 1 4 ? 7.847 -2.438 19.019 1.00 9.92 4 GLU C C 1
ATOM 2484 O O . GLU B 1 4 ? 8.609 -2.877 19.892 1.00 10.33 4 GLU C O 1
ATOM 2496 N N . ARG B 1 5 ? 8.248 -1.673 18.012 1.00 9.63 5 ARG C N 1
ATOM 2497 C CA . ARG B 1 5 ? 9.602 -1.164 17.873 1.00 9.64 5 ARG C CA 1
ATOM 2498 C C . ARG B 1 5 ? 9.604 0.341 17.961 1.00 10.62 5 ARG C C 1
ATOM 2499 O O . ARG B 1 5 ? 8.736 0.994 17.406 1.00 11.68 5 ARG C O 1
ATOM 2520 N N . THR B 1 6 ? 10.613 0.895 18.633 1.00 9.12 6 THR C N 1
ATOM 2521 C CA . THR B 1 6 ? 10.808 2.335 18.692 1.00 7.73 6 THR C CA 1
ATOM 2522 C C . THR B 1 6 ? 12.282 2.654 18.468 1.00 7.85 6 THR C C 1
ATOM 2523 O O . THR B 1 6 ? 13.122 1.778 18.594 1.00 9.02 6 THR C O 1
ATOM 2534 N N . LEU B 1 7 ? 12.590 3.895 18.101 1.00 8.29 7 LEU C N 1
ATOM 2535 C CA . LEU B 1 7 ? 13.957 4.325 17.899 1.00 7.44 7 LEU C CA 1
ATOM 2536 C C . LEU B 1 7 ? 14.386 5.219 19.047 1.00 7.65 7 LEU C C 1
ATOM 2537 O O . LEU B 1 7 ? 13.663 6.157 19.411 1.00 8.67 7 LEU C O 1
ATOM 2553 N N . ILE B 1 8 ? 15.569 4.940 19.598 1.00 7.16 8 ILE C N 1
ATOM 2554 C CA . ILE B 1 8 ? 16.249 5.914 20.446 1.00 6.79 8 ILE C CA 1
ATOM 2555 C C . ILE B 1 8 ? 17.510 6.414 19.756 1.00 7.24 8 ILE C C 1
ATOM 2556 O O . ILE B 1 8 ? 18.152 5.681 18.984 1.00 7.06 8 ILE C O 1
ATOM 2572 N N . ILE B 1 9 ? 17.888 7.656 20.053 1.00 7.19 9 ILE C N 1
ATOM 2573 C CA . ILE B 1 9 ? 19.197 8.164 19.662 1.00 7.83 9 ILE C CA 1
ATOM 2574 C C . ILE B 1 9 ? 19.805 8.825 20.880 1.00 7.40 9 ILE C C 1
ATOM 2575 O O . ILE B 1 9 ? 19.204 9.719 21.478 1.00 7.99 9 ILE C O 1
ATOM 2591 N N . VAL B 1 10 ? 20.995 8.371 21.251 1.00 5.89 10 VAL C N 1
ATOM 2592 C CA . VAL B 1 10 ? 21.765 8.961 22.338 1.00 6.47 10 VAL C CA 1
ATOM 2593 C C . VAL B 1 10 ? 22.488 10.168 21.766 1.00 7.36 10 VAL C C 1
ATOM 2594 O O . VAL B 1 10 ? 23.259 10.047 20.792 1.00 7.89 10 VAL C O 1
ATOM 2607 N N . LYS B 1 11 ? 22.180 11.338 22.304 1.00 7.46 11 LYS C N 1
ATOM 2608 C CA . LYS B 1 11 ? 22.607 12.610 21.742 1.00 7.40 11 LYS C CA 1
ATOM 2609 C C . LYS B 1 11 ? 24.043 12.942 22.162 1.00 8.22 11 LYS C C 1
ATOM 2610 O O . LYS B 1 11 ? 24.607 12.336 23.079 1.00 8.35 11 LYS C O 1
ATOM 2629 N N . PRO B 1 12 ? 24.650 13.943 21.500 1.00 7.61 12 PRO C N 1
ATOM 2630 C CA . PRO B 1 12 ? 26.064 14.197 21.764 1.00 8.71 12 PRO C CA 1
ATOM 2631 C C . PRO B 1 12 ? 26.412 14.585 23.196 1.00 9.81 12 PRO C C 1
ATOM 2632 O O . PRO B 1 12 ? 27.520 14.322 23.636 1.00 10.62 12 PRO C O 1
ATOM 2643 N N . ASP B 1 13 ? 25.490 15.203 23.927 1.00 9.09 13 ASP C N 1
ATOM 2644 C CA . ASP B 1 13 ? 25.721 15.515 25.329 1.00 9.02 13 ASP C CA 1
ATOM 2645 C C . ASP B 1 13 ? 25.922 14.251 26.167 1.00 10.00 13 ASP C C 1
ATOM 2646 O O . ASP B 1 13 ? 26.869 14.178 26.952 1.00 11.44 13 ASP C O 1
ATOM 2655 N N . ALA B 1 14 ? 25.044 13.261 26.018 1.00 8.48 14 ALA C N 1
ATOM 2656 C CA . ALA B 1 14 ? 25.174 12.032 26.777 1.00 9.54 14 ALA C CA 1
ATOM 2657 C C . ALA B 1 14 ? 26.360 11.225 26.283 1.00 9.48 14 ALA C C 1
ATOM 2658 O O . ALA B 1 14 ? 27.028 10.551 27.061 1.00 9.94 14 ALA C O 1
ATOM 2665 N N A MET B 1 15 ? 26.655 11.300 24.989 0.67 9.79 15 MET C N 1
ATOM 2666 N N B MET B 1 15 ? 26.645 11.300 24.978 0.33 9.93 15 MET C N 1
ATOM 2667 C CA A MET B 1 15 ? 27.842 10.630 24.463 0.67 10.83 15 MET C CA 1
ATOM 2668 C CA B MET B 1 15 ? 27.840 10.656 24.415 0.33 10.45 15 MET C CA 1
ATOM 2669 C C A MET B 1 15 ? 29.077 11.177 25.159 0.67 12.20 15 MET C C 1
ATOM 2670 C C B MET B 1 15 ? 29.068 11.177 25.145 0.33 12.04 15 MET C C 1
ATOM 2671 O O A MET B 1 15 ? 29.917 10.407 25.655 0.67 11.65 15 MET C O 1
ATOM 2672 O O B MET B 1 15 ? 29.891 10.401 25.638 0.33 13.69 15 MET C O 1
ATOM 2699 N N . GLU B 1 16 ? 29.193 12.500 25.201 1.00 12.05 16 GLU C N 1
ATOM 2700 C CA . GLU B 1 16 ? 30.366 13.133 25.791 1.00 13.56 16 GLU C CA 1
ATOM 2701 C C . GLU B 1 16 ? 30.475 12.908 27.297 1.00 14.25 16 GLU C C 1
ATOM 2702 O O . GLU B 1 16 ? 31.592 12.836 27.828 1.00 18.09 16 GLU C O 1
ATOM 2714 N N . LYS B 1 17 ? 29.348 12.766 27.987 1.00 12.10 17 LYS C N 1
ATOM 2715 C CA . LYS B 1 17 ? 29.320 12.431 29.408 1.00 12.20 17 LYS C CA 1
ATOM 2716 C C . LYS B 1 17 ? 29.721 10.972 29.667 1.00 11.82 17 LYS C C 1
ATOM 2717 O O . LYS B 1 17 ? 29.858 10.583 30.823 1.00 15.38 17 LYS C O 1
ATOM 2736 N N . GLY B 1 18 ? 29.862 10.160 28.623 1.00 10.61 18 GLY C N 1
ATOM 2737 C CA . GLY B 1 18 ? 30.202 8.751 28.786 1.00 9.66 18 GLY C CA 1
ATOM 2738 C C . GLY B 1 18 ? 29.071 7.853 29.230 1.00 10.06 18 GLY C C 1
ATOM 2739 O O . GLY B 1 18 ? 29.312 6.791 29.825 1.00 10.58 18 GLY C O 1
ATOM 2743 N N . ALA B 1 19 ? 27.852 8.242 28.926 1.00 8.70 19 ALA C N 1
ATOM 2744 C CA . ALA B 1 19 ? 26.672 7.558 29.433 1.00 8.08 19 ALA C CA 1
ATOM 2745 C C . ALA B 1 19 ? 26.108 6.476 28.522 1.00 7.79 19 ALA C C 1
ATOM 2746 O O . ALA B 1 19 ? 25.161 5.817 28.888 1.00 8.31 19 ALA C O 1
ATOM 2753 N N . LEU B 1 20 ? 26.713 6.245 27.356 1.00 7.75 20 LEU C N 1
ATOM 2754 C CA . LEU B 1 20 ? 26.113 5.338 26.386 1.00 7.61 20 LEU C CA 1
ATOM 2755 C C . LEU B 1 20 ? 25.825 3.965 26.950 1.00 6.55 20 LEU C C 1
ATOM 2756 O O . LEU B 1 20 ? 24.745 3.401 26.744 1.00 8.08 20 LEU C O 1
ATOM 2772 N N . GLY B 1 21 ? 26.821 3.370 27.601 1.00 7.98 21 GLY C N 1
ATOM 2773 C CA . GLY B 1 21 ? 26.653 2.024 28.106 1.00 7.85 21 GLY C CA 1
ATOM 2774 C C . GLY B 1 21 ? 25.595 1.931 29.186 1.00 6.92 21 GLY C C 1
ATOM 2775 O O . GLY B 1 21 ? 24.788 1.022 29.216 1.00 8.55 21 GLY C O 1
ATOM 2779 N N . LYS B 1 22 ? 25.595 2.898 30.093 1.00 7.19 22 LYS C N 1
ATOM 2780 C CA . LYS B 1 22 ? 24.590 2.920 31.161 1.00 7.80 22 LYS C CA 1
ATOM 2781 C C . LYS B 1 22 ? 23.183 3.075 30.583 1.00 7.18 22 LYS C C 1
ATOM 2782 O O . LYS B 1 22 ? 22.232 2.450 31.055 1.00 8.33 22 LYS C O 1
ATOM 2801 N N . ILE B 1 23 ? 23.050 3.870 29.527 1.00 7.29 23 ILE C N 1
ATOM 2802 C CA . ILE B 1 23 ? 21.754 4.050 28.907 1.00 7.62 23 ILE C CA 1
ATOM 2803 C C . ILE B 1 23 ? 21.285 2.768 28.227 1.00 7.87 23 ILE C C 1
ATOM 2804 O O . ILE B 1 23 ? 20.148 2.336 28.415 1.00 7.74 23 ILE C O 1
ATOM 2820 N N . LEU B 1 24 ? 22.159 2.115 27.452 1.00 7.41 24 LEU C N 1
ATOM 2821 C CA . LEU B 1 24 ? 21.773 0.862 26.830 1.00 6.90 24 LEU C CA 1
ATOM 2822 C C . LEU B 1 24 ? 21.430 -0.200 27.884 1.00 7.09 24 LEU C C 1
ATOM 2823 O O . LEU B 1 24 ? 20.446 -0.950 27.744 1.00 8.70 24 LEU C O 1
ATOM 2839 N N . ASP B 1 25 ? 22.231 -0.291 28.950 1.00 8.07 25 ASP C N 1
ATOM 2840 C CA . ASP B 1 25 ? 21.960 -1.231 30.032 1.00 7.76 25 ASP C CA 1
ATOM 2841 C C . ASP B 1 25 ? 20.579 -1.016 30.597 1.00 7.70 25 ASP C C 1
ATOM 2842 O O . ASP B 1 25 ? 19.832 -1.960 30.822 1.00 8.28 25 ASP C O 1
ATOM 2851 N N . ARG B 1 26 ? 20.193 0.235 30.799 1.00 7.64 26 ARG C N 1
ATOM 2852 C CA . ARG B 1 26 ? 18.879 0.486 31.367 1.00 7.19 26 ARG C CA 1
ATOM 2853 C C . ARG B 1 26 ? 17.779 -0.096 30.481 1.00 7.05 26 ARG C C 1
ATOM 2854 O O . ARG B 1 26 ? 16.834 -0.723 30.955 1.00 7.86 26 ARG C O 1
ATOM 2875 N N . PHE B 1 27 ? 17.866 0.123 29.176 1.00 6.69 27 PHE C N 1
ATOM 2876 C CA . PHE B 1 27 ? 16.812 -0.389 28.317 1.00 6.91 27 PHE C CA 1
ATOM 2877 C C . PHE B 1 27 ? 16.798 -1.906 28.238 1.00 6.64 27 PHE C C 1
ATOM 2878 O O . PHE B 1 27 ? 15.732 -2.521 28.205 1.00 8.37 27 PHE C O 1
ATOM 2895 N N . ILE B 1 28 ? 17.980 -2.522 28.287 1.00 8.21 28 ILE C N 1
ATOM 2896 C CA . ILE B 1 28 ? 18.077 -3.973 28.340 1.00 7.61 28 ILE C CA 1
ATOM 2897 C C . ILE B 1 28 ? 17.405 -4.468 29.623 1.00 7.85 28 ILE C C 1
ATOM 2898 O O . ILE B 1 28 ? 16.587 -5.409 29.591 1.00 9.14 28 ILE C O 1
ATOM 2914 N N . GLN B 1 29 ? 17.708 -3.843 30.764 1.00 7.58 29 GLN C N 1
ATOM 2915 C CA . GLN B 1 29 ? 17.142 -4.297 32.032 1.00 8.64 29 GLN C CA 1
ATOM 2916 C C . GLN B 1 29 ? 15.647 -4.058 32.149 1.00 8.92 29 GLN C C 1
ATOM 2917 O O . GLN B 1 29 ? 14.949 -4.774 32.880 1.00 9.45 29 GLN C O 1
ATOM 2931 N N . GLU B 1 30 ? 15.147 -3.068 31.413 1.00 8.51 30 GLU C N 1
ATOM 2932 C CA . GLU B 1 30 ? 13.713 -2.808 31.373 1.00 8.53 30 GLU C CA 1
ATOM 2933 C C . GLU B 1 30 ? 12.978 -3.786 30.461 1.00 10.62 30 GLU C C 1
ATOM 2934 O O . GLU B 1 30 ? 11.751 -3.715 30.341 1.00 12.60 30 GLU C O 1
ATOM 2946 N N . GLY B 1 31 ? 13.715 -4.705 29.846 1.00 9.84 31 GLY C N 1
ATOM 2947 C CA . GLY B 1 31 ? 13.104 -5.787 29.106 1.00 11.35 31 GLY C CA 1
ATOM 2948 C C . GLY B 1 31 ? 13.028 -5.635 27.608 1.00 11.23 31 GLY C C 1
ATOM 2949 O O . GLY B 1 31 ? 12.340 -6.416 26.945 1.00 14.25 31 GLY C O 1
ATOM 2953 N N . PHE B 1 32 ? 13.724 -4.659 27.049 1.00 8.73 32 PHE C N 1
ATOM 2954 C CA . PHE B 1 32 ? 13.690 -4.452 25.607 1.00 8.23 32 PHE C CA 1
ATOM 2955 C C . PHE B 1 32 ? 14.775 -5.235 24.921 1.00 9.15 32 PHE C C 1
ATOM 2956 O O . PHE B 1 32 ? 15.891 -5.372 25.410 1.00 12.14 32 PHE C O 1
ATOM 2973 N N . GLN B 1 33 ? 14.442 -5.733 23.740 1.00 8.09 33 GLN C N 1
ATOM 2974 C CA A GLN B 1 33 ? 15.413 -6.345 22.834 0.53 10.15 33 GLN C CA 1
ATOM 2975 C CA B GLN B 1 33 ? 15.443 -6.341 22.870 0.47 10.28 33 GLN C CA 1
ATOM 2976 C C . GLN B 1 33 ? 15.999 -5.269 21.926 1.00 9.43 33 GLN C C 1
ATOM 2977 O O . GLN B 1 33 ? 15.249 -4.513 21.308 1.00 11.39 33 GLN C O 1
ATOM 3004 N N . ILE B 1 34 ? 17.315 -5.181 21.833 1.00 8.76 34 ILE C N 1
ATOM 3005 C CA . ILE B 1 34 ? 17.963 -4.264 20.895 1.00 7.51 34 ILE C CA 1
ATOM 3006 C C . ILE B 1 34 ? 18.030 -4.996 19.554 1.00 8.26 34 ILE C C 1
ATOM 3007 O O . ILE B 1 34 ? 18.625 -6.067 19.465 1.00 8.53 34 ILE C O 1
ATOM 3023 N N . LYS B 1 35 ? 17.313 -4.484 18.563 1.00 7.73 35 LYS C N 1
ATOM 3024 C CA . LYS B 1 35 ? 17.220 -5.116 17.242 1.00 7.27 35 LYS C CA 1
ATOM 3025 C C . LYS B 1 35 ? 18.163 -4.510 16.228 1.00 8.41 35 LYS C C 1
ATOM 3026 O O . LYS B 1 35 ? 18.374 -5.105 15.170 1.00 9.16 35 LYS C O 1
ATOM 3045 N N . ALA B 1 36 ? 18.680 -3.320 16.494 1.00 7.40 36 ALA C N 1
ATOM 3046 C CA . ALA B 1 36 ? 19.642 -2.668 15.620 1.00 6.59 36 ALA C CA 1
ATOM 3047 C C . ALA B 1 36 ? 20.364 -1.655 16.481 1.00 6.83 36 ALA C C 1
ATOM 3048 O O . ALA B 1 36 ? 19.791 -1.125 17.446 1.00 6.74 36 ALA C O 1
ATOM 3055 N N . LEU B 1 37 ? 21.611 -1.379 16.128 1.00 6.18 37 LEU C N 1
ATOM 3056 C CA . LEU B 1 37 ? 22.450 -0.484 16.911 1.00 5.30 37 LEU C CA 1
ATOM 3057 C C . LEU B 1 37 ? 23.570 0.011 16.039 1.00 7.19 37 LEU C C 1
ATOM 3058 O O . LEU B 1 37 ? 24.227 -0.793 15.378 1.00 7.74 37 LEU C O 1
ATOM 3074 N N A LYS B 1 38 ? 23.811 1.325 16.041 0.54 6.59 38 LYS C N 1
ATOM 3075 N N B LYS B 1 38 ? 23.821 1.304 15.997 0.46 5.75 38 LYS C N 1
ATOM 3076 C CA A LYS B 1 38 ? 24.805 1.947 15.168 0.54 6.61 38 LYS C CA 1
ATOM 3077 C CA B LYS B 1 38 ? 25.049 1.755 15.385 0.46 7.28 38 LYS C CA 1
ATOM 3078 C C A LYS B 1 38 ? 25.313 3.298 15.680 0.54 6.66 38 LYS C C 1
ATOM 3079 C C B LYS B 1 38 ? 25.354 3.178 15.783 0.46 6.20 38 LYS C C 1
ATOM 3080 O O A LYS B 1 38 ? 24.513 4.183 16.003 0.54 7.63 38 LYS C O 1
ATOM 3081 O O B LYS B 1 38 ? 24.477 3.946 16.152 0.46 6.36 38 LYS C O 1
ATOM 3118 N N . MET B 1 39 ? 26.638 3.477 15.699 1.00 6.13 39 MET C N 1
ATOM 3119 C CA . MET B 1 39 ? 27.193 4.814 15.868 1.00 6.78 39 MET C CA 1
ATOM 3120 C C . MET B 1 39 ? 27.410 5.435 14.493 1.00 6.93 39 MET C C 1
ATOM 3121 O O . MET B 1 39 ? 27.926 4.786 13.585 1.00 8.07 39 MET C O 1
ATOM 3135 N N . PHE B 1 40 ? 27.006 6.692 14.326 1.00 6.85 40 PHE C N 1
ATOM 3136 C CA . PHE B 1 40 ? 27.134 7.364 13.043 1.00 6.30 40 PHE C CA 1
ATOM 3137 C C . PHE B 1 40 ? 27.171 8.855 13.330 1.00 7.70 40 PHE C C 1
ATOM 3138 O O . PHE B 1 40 ? 26.963 9.298 14.455 1.00 8.11 40 PHE C O 1
ATOM 3155 N N . ARG B 1 41 ? 27.437 9.632 12.296 1.00 9.22 41 ARG C N 1
ATOM 3156 C CA . ARG B 1 41 ? 27.450 11.095 12.374 1.00 9.32 41 ARG C CA 1
ATOM 3157 C C . ARG B 1 41 ? 26.454 11.634 11.345 1.00 9.77 41 ARG C C 1
ATOM 3158 O O . ARG B 1 41 ? 26.672 11.475 10.123 1.00 10.58 41 ARG C O 1
ATOM 3179 N N . PHE B 1 42 ? 25.396 12.288 11.804 1.00 7.74 42 PHE C N 1
ATOM 3180 C CA . PHE B 1 42 ? 24.513 13.009 10.910 1.00 8.56 42 PHE C CA 1
ATOM 3181 C C . PHE B 1 42 ? 25.293 14.156 10.285 1.00 9.22 42 PHE C C 1
ATOM 3182 O O . PHE B 1 42 ? 25.910 14.968 10.999 1.00 10.30 42 PHE C O 1
ATOM 3199 N N . THR B 1 43 ? 25.199 14.286 8.965 1.00 9.74 43 THR C N 1
ATOM 3200 C CA . THR B 1 43 ? 25.490 15.579 8.348 1.00 9.27 43 THR C CA 1
ATOM 3201 C C . THR B 1 43 ? 24.350 16.535 8.745 1.00 11.05 43 THR C C 1
ATOM 3202 O O . THR B 1 43 ? 23.274 16.102 9.110 1.00 11.08 43 THR C O 1
ATOM 3213 N N . PRO B 1 44 ? 24.565 17.849 8.634 1.00 12.08 44 PRO C N 1
ATOM 3214 C CA . PRO B 1 44 ? 23.452 18.765 8.910 1.00 12.05 44 PRO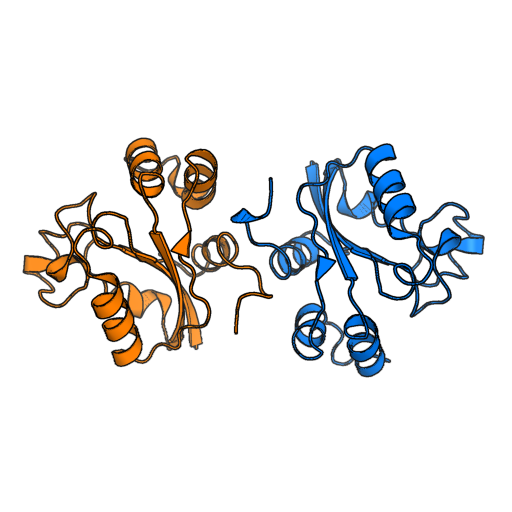 C CA 1
ATOM 3215 C C . PRO B 1 44 ? 22.238 18.484 8.008 1.00 11.57 44 PRO C C 1
ATOM 3216 O O . PRO B 1 44 ? 21.098 18.542 8.456 1.00 12.35 44 PRO C O 1
ATOM 3227 N N . GLU B 1 45 ? 22.490 18.151 6.747 1.00 11.90 45 GLU C N 1
ATOM 3228 C CA . GLU B 1 45 ? 21.415 17.852 5.820 1.00 13.36 45 GLU C CA 1
ATOM 3229 C C . GLU B 1 45 ? 20.622 16.618 6.267 1.00 11.35 45 GLU C C 1
ATOM 3230 O O . GLU B 1 45 ? 19.378 16.604 6.256 1.00 13.01 45 GLU C O 1
ATOM 3242 N N . LYS B 1 46 ? 21.331 15.563 6.670 1.00 10.95 46 LYS C N 1
ATOM 3243 C CA . LYS B 1 46 ? 20.649 14.361 7.079 1.00 10.60 46 LYS C CA 1
ATOM 3244 C C . LYS B 1 46 ? 19.894 14.547 8.397 1.00 10.37 46 LYS C C 1
ATOM 3245 O O . LYS B 1 46 ? 18.836 13.990 8.584 1.00 11.51 46 LYS C O 1
ATOM 3264 N N . ALA B 1 47 ? 20.445 15.311 9.346 1.00 9.78 47 ALA C N 1
ATOM 3265 C CA . ALA B 1 47 ? 19.691 15.601 10.572 1.00 10.99 47 ALA C CA 1
ATOM 3266 C C . ALA B 1 47 ? 18.400 16.385 10.249 1.00 10.38 47 ALA C C 1
ATOM 3267 O O . ALA B 1 47 ? 17.343 16.114 10.808 1.00 12.25 47 ALA C O 1
ATOM 3274 N N . GLY B 1 48 ? 18.502 17.301 9.301 1.00 11.57 48 GLY C N 1
ATOM 3275 C CA . GLY B 1 48 ? 17.349 18.079 8.858 1.00 12.71 48 GLY C CA 1
ATOM 3276 C C . GLY B 1 48 ? 16.272 17.160 8.268 1.00 14.93 48 GLY C C 1
ATOM 3277 O O . GLY B 1 48 ? 15.084 17.317 8.558 1.00 17.89 48 GLY C O 1
ATOM 3281 N N . GLU B 1 49 ? 16.698 16.171 7.485 1.00 13.12 49 GLU C N 1
ATOM 3282 C CA . GLU B 1 49 ? 15.751 15.207 6.900 1.00 14.13 49 GLU C CA 1
ATOM 3283 C C . GLU B 1 49 ? 15.149 14.295 7.959 1.00 13.32 49 GLU C C 1
ATOM 3284 O O . GLU B 1 49 ? 13.949 14.021 7.973 1.00 15.28 49 GLU C O 1
ATOM 3296 N N . PHE B 1 50 ? 15.963 13.884 8.912 1.00 11.94 50 PHE C N 1
ATOM 3297 C CA . PHE B 1 50 ? 15.440 13.061 9.999 1.00 11.86 50 PHE C CA 1
ATOM 3298 C C . PHE B 1 50 ? 14.334 13.788 10.749 1.00 13.69 50 PHE C C 1
ATOM 3299 O O . PHE B 1 50 ? 13.318 13.196 11.137 1.00 15.27 50 PHE C O 1
ATOM 3316 N N . TYR B 1 51 ? 14.554 15.081 10.977 1.00 13.72 51 TYR C N 1
ATOM 3317 C CA . TYR B 1 51 ? 13.605 15.888 11.726 1.00 15.56 51 TYR C CA 1
ATOM 3318 C C . TYR B 1 51 ? 12.622 16.651 10.819 1.00 18.62 51 TYR C C 1
ATOM 3319 O O . TYR B 1 51 ? 12.021 17.622 11.239 1.00 19.20 51 TYR C O 1
ATOM 3337 N N . TYR B 1 52 ? 12.422 16.173 9.597 1.00 28.18 52 TYR C N 1
ATOM 3338 C CA . TYR B 1 52 ? 11.535 16.826 8.630 1.00 37.73 52 TYR C CA 1
ATOM 3339 C C . TYR B 1 52 ? 10.206 17.262 9.234 1.00 46.64 52 TYR C C 1
ATOM 3340 O O . TYR B 1 52 ? 9.768 18.393 9.023 1.00 38.66 52 TYR C O 1
ATOM 3358 N N . VAL B 1 53 ? 9.563 16.366 9.976 1.00 71.47 53 VAL C N 1
ATOM 3359 C CA . VAL B 1 53 ? 8.285 16.660 10.623 1.00 86.66 53 VAL C CA 1
ATOM 3360 C C . VAL B 1 53 ? 8.384 17.825 11.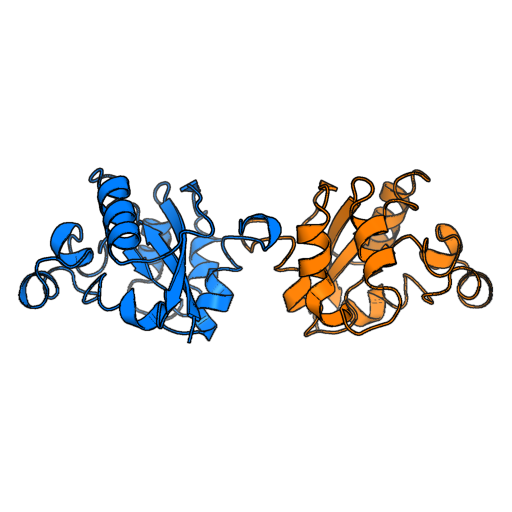607 1.00 79.16 53 VAL C C 1
ATOM 3361 O O . VAL B 1 53 ? 7.482 18.657 11.693 1.00 82.94 53 VAL C O 1
ATOM 3374 N N . HIS B 1 54 ? 9.481 17.875 12.354 1.00 67.25 54 HIS C N 1
ATOM 3375 C CA . HIS B 1 54 ? 9.676 18.906 13.365 1.00 56.58 54 HIS C CA 1
ATOM 3376 C C . HIS B 1 54 ? 10.067 20.243 12.749 1.00 44.83 54 HIS C C 1
ATOM 3377 O O . HIS B 1 54 ? 10.386 21.177 13.479 1.00 44.81 54 HIS C O 1
ATOM 3392 N N . ARG B 1 55 ? 10.084 20.350 11.421 1.00 37.32 55 ARG C N 1
ATOM 3393 C CA . ARG B 1 55 ? 10.738 21.505 10.825 1.00 38.71 55 ARG C CA 1
ATOM 3394 C C . ARG B 1 55 ? 9.931 22.757 11.098 1.00 39.17 55 ARG C C 1
ATOM 3395 O O . ARG B 1 55 ? 10.443 23.868 10.970 1.00 44.60 55 ARG C O 1
ATOM 3416 N N . GLU B 1 56 ? 8.673 22.572 11.499 1.00 33.42 56 GLU C N 1
ATOM 3417 C CA . GLU B 1 56 ? 7.810 23.692 11.840 1.00 34.13 56 GLU C CA 1
ATOM 3418 C C . GLU B 1 56 ? 7.758 23.911 13.351 1.00 35.59 56 GLU C C 1
ATOM 3419 O O . GLU B 1 56 ? 7.327 24.962 13.818 1.00 41.87 56 GLU C O 1
ATOM 3431 N N . ARG B 1 57 ? 8.175 22.914 14.116 1.00 34.98 57 ARG C N 1
ATOM 3432 C CA A ARG B 1 57 ? 8.178 23.028 15.567 0.53 35.48 57 ARG C CA 1
ATOM 3433 C CA B ARG B 1 57 ? 8.186 23.019 15.569 0.47 35.54 57 ARG C CA 1
ATOM 3434 C C . ARG B 1 57 ? 9.356 23.875 16.045 1.00 29.13 57 ARG C C 1
ATOM 3435 O O . ARG B 1 57 ? 10.346 24.044 15.333 1.00 29.54 57 ARG C O 1
ATOM 3476 N N . PRO B 1 58 ? 9.254 24.414 17.264 1.00 22.09 58 PRO C N 1
ATOM 3477 C CA . PRO B 1 58 ? 10.319 25.247 17.832 1.00 20.11 58 PRO C CA 1
ATOM 3478 C C . PRO B 1 58 ? 11.688 24.571 17.821 1.00 21.65 58 PRO C C 1
ATOM 3479 O O . PRO B 1 58 ? 11.816 23.355 18.000 1.00 20.91 58 PRO C O 1
ATOM 3490 N N . PHE B 1 59 ? 12.704 25.406 17.628 1.00 16.34 59 PHE C N 1
ATOM 3491 C CA . PHE B 1 59 ? 14.111 25.018 17.772 1.00 13.97 59 PHE C CA 1
ATOM 3492 C C . PHE B 1 59 ? 14.598 24.029 16.742 1.00 14.13 59 PHE C C 1
ATOM 3493 O O . PHE B 1 59 ? 15.520 23.266 16.995 1.00 14.38 59 PHE C O 1
ATOM 3510 N N . PHE B 1 60 ? 14.033 24.072 15.542 1.00 14.96 60 PHE C N 1
ATOM 3511 C CA . PHE B 1 60 ? 14.492 23.203 14.463 1.00 13.75 60 PHE C CA 1
ATOM 3512 C C . PHE B 1 60 ? 15.977 23.369 14.148 1.00 11.92 60 PHE C C 1
ATOM 3513 O O . PHE B 1 60 ? 16.717 22.383 14.093 1.00 12.42 60 PHE C O 1
ATOM 3530 N N . GLN B 1 61 ? 16.440 24.595 13.922 1.00 13.08 61 GLN C N 1
ATOM 3531 C CA . GLN B 1 61 ? 17.828 24.760 13.515 1.00 11.47 61 GLN C CA 1
ATOM 3532 C C . GLN B 1 61 ? 18.777 24.353 14.641 1.00 10.06 61 GLN C C 1
ATOM 3533 O O . GLN B 1 61 ? 19.792 23.709 14.392 1.00 11.43 61 GLN C O 1
ATOM 3547 N N . GLU B 1 62 ? 18.426 24.734 15.866 1.00 10.61 62 GLU C N 1
ATOM 3548 C CA . GLU B 1 62 ? 19.219 24.383 17.036 1.00 10.24 62 GLU C CA 1
ATOM 3549 C C . GLU B 1 62 ? 19.339 22.869 17.172 1.00 11.81 62 GLU C C 1
ATOM 3550 O O . GLU B 1 62 ? 20.414 22.323 17.464 1.00 10.67 62 GLU C O 1
ATOM 3562 N N . LEU B 1 63 ? 18.227 22.176 16.975 1.00 10.76 63 LEU C N 1
ATOM 3563 C CA . LEU B 1 63 ? 18.213 20.725 17.064 1.00 11.46 63 LEU C CA 1
ATOM 3564 C C . LEU B 1 63 ? 19.072 20.113 15.976 1.00 10.22 63 LEU C C 1
ATOM 3565 O O . LEU B 1 63 ? 19.851 19.199 16.234 1.00 11.05 63 LEU C O 1
ATOM 3581 N N . VAL B 1 64 ? 18.920 20.559 14.740 1.00 10.64 64 VAL C N 1
ATOM 3582 C CA . VAL B 1 64 ? 19.692 20.044 13.621 1.00 10.78 64 VAL C CA 1
ATOM 3583 C C . VAL B 1 64 ? 21.181 20.273 13.799 1.00 10.29 64 VAL C C 1
ATOM 3584 O O . VAL B 1 64 ? 21.986 19.337 13.607 1.00 10.66 64 VAL C O 1
ATOM 3597 N N . GLU B 1 65 ? 21.545 21.464 14.249 1.00 10.30 65 GLU C N 1
ATOM 3598 C CA . GLU B 1 65 ? 22.960 21.752 14.520 1.00 11.27 65 GLU C CA 1
ATOM 3599 C C . GLU B 1 65 ? 23.516 20.863 15.634 1.00 9.99 65 GLU C C 1
ATOM 3600 O O . GLU B 1 65 ? 24.574 20.258 15.497 1.00 11.98 65 GLU C O 1
ATOM 3612 N N . PHE B 1 66 ? 22.779 20.732 16.715 1.00 10.13 66 PHE C N 1
ATOM 3613 C CA . PHE B 1 66 ? 23.251 19.925 17.836 1.00 8.68 66 PHE C CA 1
ATOM 3614 C C . PHE B 1 66 ? 23.370 18.467 17.432 1.00 8.33 66 PHE C C 1
ATOM 3615 O O . PHE B 1 66 ? 24.367 17.798 17.741 1.00 9.74 66 PHE C O 1
ATOM 3632 N N . MET B 1 67 ? 22.381 17.949 16.710 1.00 8.63 67 MET C N 1
ATOM 3633 C CA . MET B 1 67 ? 22.367 16.529 16.382 1.00 8.59 67 MET C CA 1
ATOM 3634 C C . MET B 1 67 ? 23.378 16.165 15.305 1.00 9.60 67 MET C C 1
ATOM 3635 O O . MET B 1 67 ? 23.647 14.970 15.104 1.00 10.30 67 MET C O 1
ATOM 3649 N N . SER B 1 68 ? 23.969 17.162 14.653 1.00 8.75 68 SER C N 1
ATOM 3650 C CA . SER B 1 68 ? 25.038 16.932 13.684 1.00 9.02 68 SER C CA 1
ATOM 3651 C C . SER B 1 68 ? 26.400 17.411 14.225 1.00 11.01 68 SER C C 1
ATOM 3652 O O . SER B 1 68 ? 27.370 17.463 13.473 1.00 12.93 68 SER C O 1
ATOM 3660 N N . SER B 1 69 ? 26.492 17.756 15.509 1.00 10.60 69 SER C N 1
ATOM 3661 C CA . SER B 1 69 ? 27.699 18.381 16.064 1.00 11.49 69 SER C CA 1
ATOM 3662 C C . SER B 1 69 ? 28.737 17.365 16.539 1.00 12.23 69 SER C C 1
ATOM 3663 O O . SER B 1 69 ? 29.870 17.733 16.868 1.00 16.08 69 SER C O 1
ATOM 3671 N N . GLY B 1 70 ? 28.334 16.108 16.621 1.00 10.07 70 GLY C N 1
ATOM 3672 C CA . GLY B 1 70 ? 29.218 15.020 16.990 1.00 10.53 70 GLY C CA 1
ATOM 3673 C C . GLY B 1 70 ? 28.507 13.703 16.765 1.00 10.37 70 GLY C C 1
ATOM 3674 O O . GLY B 1 70 ? 27.321 13.694 16.416 1.00 10.28 70 GLY C O 1
ATOM 3678 N N . PRO B 1 71 ? 29.228 12.590 16.914 1.00 8.83 71 PRO C N 1
ATOM 3679 C CA . PRO B 1 71 ? 28.577 11.310 16.674 1.00 9.43 71 PRO C CA 1
ATOM 3680 C C . PRO B 1 71 ? 27.475 11.033 17.676 1.00 8.67 71 PRO C C 1
ATOM 3681 O O . PRO B 1 71 ? 27.457 11.513 18.834 1.00 9.40 71 PRO C O 1
ATOM 3692 N N . VAL B 1 72 ? 26.556 10.194 17.226 1.00 6.88 72 VAL C N 1
ATOM 3693 C CA . VAL B 1 72 ? 25.417 9.730 18.012 1.00 6.63 72 VAL C CA 1
ATOM 3694 C C . VAL B 1 72 ? 25.312 8.222 17.868 1.00 7.49 72 VAL C C 1
ATOM 3695 O O . VAL B 1 72 ? 25.962 7.611 16.992 1.00 6.99 72 VAL C O 1
ATOM 3708 N N . VAL B 1 73 ? 24.510 7.610 18.731 1.00 7.07 73 VAL C N 1
ATOM 3709 C CA . VAL B 1 73 ? 24.228 6.190 18.635 1.00 6.69 73 VAL C CA 1
ATOM 3710 C C . VAL B 1 73 ? 22.742 6.005 18.612 1.00 7.20 73 VAL C C 1
ATOM 3711 O O . VAL B 1 73 ? 22.014 6.499 19.479 1.00 7.72 73 VAL C O 1
ATOM 3724 N N . ALA B 1 74 ? 22.261 5.301 17.589 1.00 6.71 74 ALA C N 1
ATOM 3725 C CA . ALA B 1 74 ? 20.851 4.925 17.491 1.00 6.17 74 ALA C CA 1
ATOM 3726 C C . ALA B 1 74 ? 20.662 3.455 17.787 1.00 5.97 74 ALA C C 1
ATOM 3727 O O . ALA B 1 74 ? 21.533 2.634 17.509 1.00 6.30 74 ALA C O 1
ATOM 3734 N N . ALA B 1 75 ? 19.508 3.125 18.355 1.00 6.88 75 ALA C N 1
ATOM 3735 C CA . ALA B 1 75 ? 19.110 1.740 18.582 1.00 7.57 75 ALA C CA 1
ATOM 3736 C C . ALA B 1 75 ? 17.623 1.570 18.305 1.00 6.95 75 ALA C C 1
ATOM 3737 O O . ALA B 1 75 ? 16.831 2.469 18.588 1.00 7.85 75 ALA C O 1
ATOM 3744 N N . VAL B 1 76 ? 17.254 0.402 17.769 1.00 7.73 76 VAL C N 1
ATOM 3745 C CA . VAL B 1 76 ? 15.872 -0.006 17.688 1.00 7.68 76 VAL C CA 1
ATOM 3746 C C . VAL B 1 76 ? 15.607 -0.885 18.882 1.00 7.30 76 VAL C C 1
ATOM 3747 O O . VAL B 1 76 ? 16.297 -1.887 19.107 1.00 7.71 76 VAL C O 1
ATOM 3760 N N . LEU B 1 77 ? 14.611 -0.491 19.655 1.00 7.33 77 LEU C N 1
ATOM 3761 C CA . LEU B 1 77 ? 14.191 -1.230 20.853 1.00 7.57 77 LEU C CA 1
ATOM 3762 C C . LEU B 1 77 ? 12.868 -1.894 20.601 1.00 8.72 77 LEU C C 1
ATOM 3763 O O . LEU B 1 77 ? 11.945 -1.248 20.113 1.00 9.62 77 LEU C O 1
ATOM 3779 N N . GLU B 1 78 ? 12.767 -3.185 20.898 1.00 8.56 78 GLU C N 1
ATOM 3780 C CA . GLU B 1 78 ? 11.548 -3.941 20.674 1.00 9.99 78 GLU C CA 1
ATOM 3781 C C . GLU B 1 78 ? 11.009 -4.526 21.970 1.00 9.60 78 GLU C C 1
ATOM 3782 O O . GLU B 1 78 ? 11.765 -5.108 22.765 1.00 9.97 78 GLU C O 1
ATOM 3794 N N . GLY B 1 79 ? 9.716 -4.372 22.192 1.00 10.20 79 GLY C N 1
ATOM 3795 C CA . GLY B 1 79 ? 9.099 -4.966 23.361 1.00 10.20 79 GLY C CA 1
ATOM 3796 C C . GLY B 1 79 ? 7.659 -4.547 23.482 1.00 11.90 79 GLY C C 1
ATOM 3797 O O . GLY B 1 79 ? 7.184 -3.704 22.736 1.00 11.56 79 GLY C O 1
ATOM 3801 N N . GLU B 1 80 ? 6.954 -5.162 24.421 1.00 13.08 80 GLU C N 1
ATOM 3802 C CA . GLU B 1 80 ? 5.572 -4.801 24.703 1.00 13.23 80 GLU C CA 1
ATOM 3803 C C . GLU B 1 80 ? 5.444 -3.301 25.006 1.00 14.51 80 GLU C C 1
ATOM 3804 O O . GLU B 1 80 ? 6.161 -2.746 25.853 1.00 13.83 80 GLU C O 1
ATOM 3816 N N . ASP B 1 81 ? 4.543 -2.626 24.301 1.00 12.86 81 ASP C N 1
ATOM 3817 C CA . ASP B 1 81 ? 4.247 -1.216 24.577 1.00 15.10 81 ASP C CA 1
ATOM 3818 C C . ASP B 1 81 ? 5.526 -0.366 24.541 1.00 12.85 81 ASP C C 1
ATOM 3819 O O . ASP B 1 81 ? 5.657 0.597 25.300 1.00 12.86 81 ASP C O 1
ATOM 3828 N N . ALA B 1 82 ? 6.468 -0.705 23.660 1.00 10.52 82 ALA C N 1
ATOM 3829 C CA . ALA B 1 82 ? 7.773 -0.064 23.694 1.00 10.05 82 ALA C CA 1
ATOM 3830 C C . ALA B 1 82 ? 7.724 1.442 23.504 1.00 9.82 82 ALA C C 1
ATOM 3831 O O . ALA B 1 82 ? 8.505 2.173 24.137 1.00 11.21 82 ALA C O 1
ATOM 3838 N N . ILE B 1 83 ? 6.859 1.949 22.631 1.00 10.25 83 ILE C N 1
ATOM 3839 C CA . ILE B 1 83 ? 6.922 3.370 22.334 1.00 10.41 83 ILE C CA 1
ATOM 3840 C C . ILE B 1 83 ? 6.652 4.178 23.602 1.00 11.42 83 ILE C C 1
ATOM 3841 O O . ILE B 1 83 ? 7.436 5.071 23.966 1.00 11.79 83 ILE C O 1
ATOM 3857 N N . LYS B 1 84 ? 5.573 3.836 24.289 1.00 11.35 84 LYS C N 1
ATOM 3858 C CA . LYS B 1 84 ? 5.183 4.560 25.484 1.00 12.65 84 LYS C CA 1
ATOM 3859 C C . LYS B 1 84 ? 6.145 4.260 26.632 1.00 13.12 84 LYS C C 1
ATOM 3860 O O . LYS B 1 84 ? 6.529 5.162 27.376 1.00 12.98 84 LYS C O 1
ATOM 3879 N N . ARG B 1 85 ? 6.542 3.003 26.792 1.00 11.18 85 ARG C N 1
ATOM 3880 C CA . ARG B 1 85 ? 7.381 2.628 27.932 1.00 10.41 85 ARG C CA 1
ATOM 3881 C C . ARG B 1 85 ? 8.746 3.298 27.821 1.00 10.49 85 ARG C C 1
ATOM 3882 O O . ARG B 1 85 ? 9.302 3.762 28.827 1.00 10.87 85 ARG C O 1
ATOM 3903 N N . VAL B 1 86 ? 9.309 3.346 26.619 1.00 9.20 86 VAL C N 1
ATOM 3904 C CA . VAL B 1 86 ? 10.576 4.029 26.445 1.00 8.43 86 VAL C CA 1
ATOM 3905 C C . VAL B 1 86 ? 10.439 5.515 26.778 1.00 10.00 86 VAL C C 1
ATOM 3906 O O . VAL B 1 86 ? 11.321 6.091 27.431 1.00 9.33 86 VAL C O 1
ATOM 3919 N N . ARG B 1 87 ? 9.359 6.152 26.344 1.00 10.31 87 ARG C N 1
ATOM 3920 C CA . ARG B 1 87 ? 9.138 7.541 26.721 1.00 11.39 87 ARG C CA 1
ATOM 3921 C C . ARG B 1 87 ? 9.079 7.740 28.251 1.00 12.33 87 ARG C C 1
ATOM 3922 O O . ARG B 1 87 ? 9.609 8.718 28.778 1.00 12.45 87 ARG C O 1
ATOM 3943 N N . GLU B 1 88 ? 8.454 6.810 28.962 1.00 10.96 88 GLU C N 1
ATOM 3944 C CA A GLU B 1 88 ? 8.372 6.881 30.423 0.47 11.87 88 GLU C CA 1
ATOM 3945 C CA B GLU B 1 88 ? 8.377 6.894 30.424 0.53 10.89 88 GLU C CA 1
ATOM 3946 C C . GLU B 1 88 ? 9.764 6.773 31.049 1.00 12.10 88 GLU C C 1
ATOM 3947 O O . GLU B 1 88 ? 10.098 7.498 31.984 1.00 12.94 88 GLU C O 1
ATOM 3970 N N . ILE B 1 89 ? 10.574 5.855 30.529 1.00 9.33 89 ILE C N 1
ATOM 3971 C CA . ILE B 1 89 ? 11.918 5.628 31.045 1.00 9.58 89 ILE C CA 1
ATOM 3972 C C . ILE B 1 89 ? 12.804 6.850 30.833 1.00 9.02 89 ILE C C 1
ATOM 3973 O O . ILE B 1 89 ? 13.648 7.171 31.676 1.00 9.98 89 ILE C O 1
ATOM 3989 N N . ILE B 1 90 ? 12.636 7.526 29.704 1.00 9.07 90 ILE C N 1
ATOM 3990 C CA A ILE B 1 90 ? 13.509 8.670 29.422 0.54 8.68 90 ILE C CA 1
ATOM 3991 C CA B ILE B 1 90 ? 13.453 8.682 29.358 0.46 7.12 90 ILE C CA 1
ATOM 3992 C C . ILE B 1 90 ? 13.115 9.908 30.211 1.00 9.20 90 ILE C C 1
ATOM 3993 O O . ILE B 1 90 ? 13.986 10.692 30.570 1.00 9.68 90 ILE C O 1
ATOM 4024 N N . GLY B 1 91 ? 11.833 10.072 30.515 1.00 9.73 91 GLY C N 1
ATOM 4025 C CA . GLY B 1 91 ? 11.371 11.193 31.315 1.00 11.15 91 GLY C CA 1
ATOM 4026 C C . GLY B 1 91 ? 11.054 12.451 30.527 1.00 11.09 91 GLY C C 1
ATOM 4027 O O . GLY B 1 91 ? 11.225 12.509 29.297 1.00 11.94 91 GLY C O 1
ATOM 4031 N N . PRO B 1 92 ? 10.615 13.489 31.247 1.00 11.88 92 PRO C N 1
ATOM 4032 C CA . PRO B 1 92 ? 10.261 14.772 30.647 1.00 13.57 92 PRO C CA 1
ATOM 4033 C C . PRO B 1 92 ? 11.356 15.385 29.790 1.00 13.21 92 PRO C C 1
ATOM 4034 O O . PRO B 1 92 ? 12.538 15.265 30.121 1.00 13.59 92 PRO C O 1
ATOM 4045 N N . THR B 1 93 ? 10.949 16.119 28.756 1.00 14.66 93 THR C N 1
ATOM 4046 C CA A THR B 1 93 ? 11.883 16.727 27.818 0.64 15.62 93 THR C CA 1
ATOM 4047 C CA B THR B 1 93 ? 11.917 16.665 27.828 0.36 16.30 93 THR C CA 1
ATOM 4048 C C . THR B 1 93 ? 12.853 17.643 28.542 1.00 15.27 93 THR C C 1
ATOM 4049 O O . THR B 1 93 ? 14.027 17.720 28.197 1.00 14.20 93 THR C O 1
ATOM 4070 N N . ASP B 1 94 ? 12.343 18.378 29.533 1.00 14.67 94 ASP C N 1
ATOM 4071 C CA . ASP B 1 94 ? 13.174 19.252 30.348 1.00 15.12 94 ASP C CA 1
ATOM 4072 C C . ASP B 1 94 ? 13.876 18.424 31.427 1.00 14.42 94 ASP C C 1
ATOM 4073 O O . ASP B 1 94 ? 13.236 17.931 32.355 1.00 13.97 94 ASP C O 1
ATOM 4082 N N . SER B 1 95 ? 15.191 18.269 31.289 1.00 13.36 95 SER C N 1
ATOM 4083 C CA . SER B 1 95 ? 15.979 17.432 32.199 1.00 13.34 95 SER C CA 1
ATOM 4084 C C . SER B 1 95 ? 15.836 17.898 33.638 1.00 13.02 95 SER C C 1
ATOM 4085 O O . SER B 1 95 ? 15.898 17.084 34.567 1.00 14.92 95 SER C O 1
ATOM 4093 N N . GLU B 1 96 ? 15.677 19.202 33.846 1.00 15.16 96 GLU C N 1
ATOM 4094 C CA A GLU B 1 96 ? 15.517 19.734 35.192 0.50 17.69 96 GLU C CA 1
ATOM 4095 C CA B GLU B 1 96 ? 15.536 19.702 35.203 0.50 17.30 96 GLU C CA 1
ATOM 4096 C C . GLU B 1 96 ? 14.194 19.279 35.794 1.00 16.91 96 GLU C C 1
ATOM 4097 O O . GLU B 1 96 ? 14.122 18.913 36.979 1.00 18.78 96 GLU C O 1
ATOM 4120 N N . GLU B 1 97 ? 13.144 19.305 34.981 1.00 15.81 97 GLU C N 1
ATOM 4121 C CA A GLU B 1 97 ? 11.849 18.801 35.410 0.51 18.07 97 GLU C CA 1
ATOM 4122 C CA B GLU B 1 97 ? 11.844 18.797 35.403 0.49 18.03 97 GLU C CA 1
ATOM 4123 C C . GLU B 1 97 ? 11.926 17.295 35.656 1.00 16.70 97 GLU C C 1
ATOM 4124 O O . GLU B 1 97 ? 11.343 16.791 36.606 1.00 16.70 97 GLU C O 1
ATOM 4147 N N . ALA B 1 98 ? 12.685 16.582 34.827 1.00 14.28 98 ALA C N 1
ATOM 4148 C CA . ALA B 1 98 ? 12.853 15.137 35.011 1.00 12.17 98 ALA C CA 1
ATOM 4149 C C . ALA B 1 98 ? 13.452 14.845 36.387 1.00 14.03 98 ALA C C 1
ATOM 4150 O O . ALA B 1 98 ? 13.051 13.917 37.054 1.00 13.70 98 ALA C O 1
ATOM 4157 N N . ARG B 1 99 ? 14.424 15.628 36.818 1.00 14.06 99 ARG C N 1
ATOM 4158 C CA . ARG B 1 99 ? 15.009 15.418 38.127 1.00 16.08 99 ARG C CA 1
ATOM 4159 C C . ARG B 1 99 ? 14.006 15.628 39.258 1.00 17.05 99 ARG C C 1
ATOM 4160 O O . ARG B 1 99 ? 14.112 14.999 40.310 1.00 19.61 99 ARG C O 1
ATOM 4181 N N . LYS B 1 100 ? 13.017 16.485 39.027 1.00 16.90 100 LYS C N 1
ATOM 4182 C CA . LYS B 1 100 ? 12.032 16.756 40.066 1.00 18.99 100 LYS C CA 1
ATOM 4183 C C . LYS B 1 100 ? 10.994 15.638 40.150 1.00 21.90 100 LYS C C 1
ATOM 4184 O O . LYS B 1 100 ? 10.606 15.247 41.247 1.00 24.94 100 LYS C O 1
ATOM 4203 N N . VAL B 1 101 ? 10.567 15.092 39.013 1.00 19.24 101 VAL C N 1
ATOM 4204 C CA . VAL B 1 101 ? 9.462 14.134 38.994 1.00 20.10 101 VAL C CA 1
ATOM 4205 C C . VAL B 1 101 ? 9.806 12.675 38.695 1.00 18.28 101 VAL C C 1
ATOM 4206 O O . VAL B 1 101 ? 8.998 11.787 38.932 1.00 19.20 101 VAL C O 1
ATOM 4219 N N . ALA B 1 102 ? 10.992 12.427 38.146 1.00 15.78 102 ALA C N 1
ATOM 4220 C CA . ALA B 1 102 ? 11.404 11.071 37.776 1.00 15.11 102 ALA C CA 1
ATOM 4221 C C . ALA B 1 102 ? 12.920 10.921 37.889 1.00 12.60 102 ALA C C 1
ATOM 4222 O O . ALA B 1 102 ? 13.622 10.869 36.873 1.00 11.91 102 ALA C O 1
ATOM 4229 N N . PRO B 1 103 ? 13.427 10.862 39.129 1.00 11.98 103 PRO C N 1
ATOM 4230 C CA . PRO B 1 103 ? 14.868 10.994 39.366 1.00 11.93 103 PRO C CA 1
ATOM 4231 C C . PRO B 1 103 ? 15.742 9.942 38.694 1.00 10.66 103 PRO C C 1
ATOM 4232 O O . PRO B 1 103 ? 16.926 10.207 38.457 1.00 10.96 103 PRO C O 1
ATOM 4243 N N . ASN B 1 104 ? 15.197 8.755 38.434 1.00 9.42 104 ASN C N 1
AT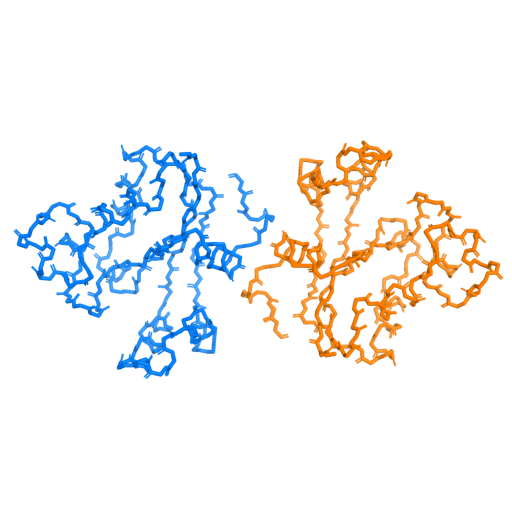OM 4244 C CA . ASN B 1 104 ? 15.955 7.704 37.775 1.00 8.83 104 ASN C CA 1
ATOM 4245 C C . ASN B 1 104 ? 15.666 7.621 36.279 1.00 9.04 104 ASN C C 1
ATOM 4246 O O . ASN B 1 104 ? 16.088 6.671 35.634 1.00 9.47 104 ASN C O 1
ATOM 4257 N N . SER B 1 105 ? 15.008 8.630 35.715 1.00 8.53 105 SER C N 1
ATOM 4258 C CA . SER B 1 105 ? 14.809 8.633 34.269 1.00 7.82 105 SER C CA 1
ATOM 4259 C C . SER B 1 105 ? 16.114 8.958 33.567 1.00 7.84 105 SER C C 1
ATOM 4260 O O . SER B 1 105 ? 17.044 9.556 34.146 1.00 8.68 105 SER C O 1
ATOM 4268 N N . ILE B 1 106 ? 16.195 8.604 32.287 1.00 8.37 106 ILE C N 1
ATOM 4269 C CA . ILE B 1 106 ? 17.423 8.850 31.553 1.00 7.88 106 ILE C CA 1
ATOM 4270 C C . ILE B 1 106 ? 17.745 10.338 31.532 1.00 8.23 106 ILE C C 1
ATOM 4271 O O . ILE B 1 106 ? 18.899 10.741 31.719 1.00 9.23 106 ILE C O 1
ATOM 4287 N N . ARG B 1 107 ? 16.738 11.179 31.315 1.00 8.51 107 ARG C N 1
ATOM 4288 C CA . ARG B 1 107 ? 17.009 12.610 31.259 1.00 9.22 107 ARG C CA 1
ATOM 4289 C C . ARG B 1 107 ? 17.374 13.202 32.617 1.00 9.25 107 ARG C C 1
ATOM 4290 O O . ARG B 1 107 ? 18.211 14.094 32.703 1.00 10.32 107 ARG C O 1
ATOM 4311 N N . ALA B 1 108 ? 16.767 12.722 33.698 1.00 9.63 108 ALA C N 1
ATOM 4312 C CA . ALA B 1 108 ? 17.187 13.153 35.014 1.00 9.90 108 ALA C CA 1
ATOM 4313 C C . ALA B 1 108 ? 18.643 12.786 35.284 1.00 10.49 108 ALA C C 1
ATOM 4314 O O . ALA B 1 108 ? 19.387 13.577 35.862 1.00 12.00 108 ALA C O 1
ATOM 4321 N N . GLN B 1 109 ? 19.020 11.571 34.908 1.00 9.69 109 GLN C N 1
ATOM 4322 C CA . GLN B 1 109 ? 20.342 11.050 35.213 1.00 10.14 109 GLN C CA 1
ATOM 4323 C C . GLN B 1 109 ? 21.441 11.675 34.357 1.00 11.71 109 GLN C C 1
ATOM 4324 O O . GLN B 1 109 ? 22.528 11.945 34.863 1.00 12.42 109 GLN C O 1
ATOM 4336 N N . PHE B 1 110 ? 21.161 11.902 33.076 1.00 9.33 110 PHE C N 1
ATOM 4337 C CA . PHE B 1 110 ? 22.205 12.281 32.123 1.00 10.60 110 PHE C CA 1
ATOM 4338 C C . PHE B 1 110 ? 21.940 13.550 31.358 1.00 12.02 110 PHE C C 1
ATOM 4339 O O . PHE B 1 110 ? 22.828 14.016 30.647 1.00 13.40 110 PHE C O 1
ATOM 4356 N N . GLY B 1 111 ? 20.737 14.103 31.465 1.00 10.40 111 GLY C N 1
ATOM 4357 C CA . GLY B 1 111 ? 20.384 15.313 30.742 1.00 11.95 111 GLY C CA 1
ATOM 4358 C C . GLY B 1 111 ? 20.794 16.562 31.486 1.00 11.92 111 GLY C C 1
ATOM 4359 O O . GLY B 1 111 ? 20.882 16.583 32.727 1.00 15.26 111 GLY C O 1
ATOM 4363 N N . THR B 1 112 ? 21.018 17.635 30.745 1.00 13.25 112 THR C N 1
ATOM 4364 C CA . THR B 1 112 ? 21.377 18.920 31.336 1.00 14.60 112 THR C CA 1
ATOM 4365 C C . THR B 1 112 ? 20.183 19.864 31.430 1.00 16.39 112 THR C C 1
ATOM 4366 O O . THR B 1 112 ? 19.867 20.379 32.508 1.00 17.26 112 THR C O 1
ATOM 4377 N N . ASP B 1 113 ? 19.510 20.085 30.314 1.00 14.59 113 ASP C N 1
ATOM 4378 C CA . ASP B 1 113 ? 18.416 21.047 30.253 1.00 16.50 113 ASP C CA 1
ATOM 4379 C C . ASP B 1 113 ? 17.370 20.592 29.233 1.00 14.38 113 ASP C C 1
ATOM 4380 O O . ASP B 1 113 ? 17.200 19.387 29.041 1.00 14.23 113 ASP C O 1
ATOM 4389 N N . LYS B 1 114 ? 16.649 21.492 28.577 1.00 14.81 114 LYS C N 1
ATOM 4390 C CA A LYS B 1 114 ? 15.631 21.064 27.631 0.44 16.41 114 LYS C CA 1
ATOM 4391 C CA B LYS B 1 114 ? 15.628 21.100 27.614 0.56 16.85 114 LYS C CA 1
ATOM 4392 C C . LYS B 1 114 ? 16.196 20.789 26.236 1.00 16.20 114 LYS C C 1
ATOM 4393 O O . LYS B 1 114 ? 15.547 20.140 25.433 1.00 18.99 114 LYS C O 1
ATOM 4430 N N . GLY B 1 115 ? 17.397 21.283 25.962 1.00 15.09 115 GLY C N 1
ATOM 4431 C CA . GLY B 1 115 ? 18.012 21.042 24.665 1.00 15.19 115 GLY C CA 1
ATOM 4432 C C . GLY B 1 115 ? 19.030 19.930 24.715 1.00 14.23 115 GLY C C 1
ATOM 4433 O O . GLY B 1 115 ? 18.965 18.965 23.939 1.00 14.56 115 GLY C O 1
ATOM 4437 N N . LYS B 1 116 ? 20.000 20.075 25.601 1.00 14.34 116 LYS C N 1
ATOM 4438 C CA . LYS B 1 116 ? 20.930 18.998 25.902 1.00 13.44 116 LYS C CA 1
ATOM 4439 C C . LYS B 1 116 ? 20.215 18.072 26.879 1.00 10.96 116 LYS C C 1
ATOM 4440 O O . LYS B 1 116 ? 20.400 18.177 28.102 1.00 12.02 116 LYS C O 1
ATOM 4459 N N . ASN B 1 117 ? 19.365 17.194 26.348 1.00 10.49 117 ASN C N 1
ATOM 4460 C CA . ASN B 1 117 ? 18.551 16.330 27.193 1.00 9.82 117 ASN C CA 1
ATOM 4461 C C . ASN B 1 117 ? 18.806 14.858 26.878 1.00 8.53 117 ASN C C 1
ATOM 4462 O O . ASN B 1 117 ? 17.906 14.027 26.998 1.00 10.12 117 ASN C O 1
ATOM 4473 N N . ALA B 1 118 ? 20.048 14.556 26.524 1.00 8.85 118 ALA C N 1
ATOM 4474 C CA . ALA B 1 118 ? 20.606 13.183 26.519 1.00 7.70 118 ALA C CA 1
ATOM 4475 C C . ALA B 1 118 ? 20.151 12.235 25.421 1.00 7.12 118 ALA C C 1
ATOM 4476 O O . ALA B 1 118 ? 20.970 11.447 24.938 1.00 8.01 118 ALA C O 1
ATOM 4483 N N . ILE B 1 119 ? 18.865 12.254 25.090 1.00 7.57 119 ILE C N 1
ATOM 4484 C CA . ILE B 1 119 ? 18.280 11.167 24.312 1.00 7.61 119 ILE C CA 1
ATOM 4485 C C . ILE B 1 119 ? 17.031 11.612 23.584 1.00 7.95 119 ILE C C 1
ATOM 4486 O O . ILE B 1 119 ? 16.268 12.466 24.064 1.00 9.01 119 ILE C O 1
ATOM 4502 N N . HIS B 1 120 ? 16.877 11.055 22.389 1.00 8.14 120 HIS C N 1
ATOM 4503 C CA . HIS B 1 120 ? 15.671 11.130 21.573 1.00 8.02 120 HIS C CA 1
ATOM 4504 C C . HIS B 1 120 ? 14.944 9.806 21.602 1.00 8.01 120 HIS C C 1
ATOM 4505 O O . HIS B 1 120 ? 15.598 8.750 21.521 1.00 7.85 120 HIS C O 1
ATOM 4520 N N . ALA B 1 121 ? 13.619 9.819 21.601 1.00 7.96 121 ALA C N 1
ATOM 4521 C CA . ALA B 1 121 ? 12.832 8.600 21.374 1.00 8.45 121 ALA C CA 1
ATOM 4522 C C . ALA B 1 121 ? 11.642 8.927 20.490 1.00 9.42 121 ALA C C 1
ATOM 4523 O O . ALA B 1 121 ? 11.047 10.005 20.583 1.00 11.55 121 ALA C O 1
ATOM 4530 N N . SER B 1 122 ? 11.248 7.983 19.641 1.00 9.80 122 SER C N 1
ATOM 4531 C CA . SER B 1 122 ? 10.090 8.202 18.789 1.00 9.69 122 SER C CA 1
ATOM 4532 C C . SER B 1 122 ? 8.870 8.524 19.637 1.00 10.76 122 SER C C 1
ATOM 4533 O O . SER B 1 122 ? 8.655 7.926 20.692 1.00 11.38 122 SER C O 1
ATOM 4541 N N . ASP B 1 123 ? 8.016 9.431 19.145 1.00 11.53 123 ASP C N 1
ATOM 4542 C CA . ASP B 1 123 ? 6.917 9.925 19.979 1.00 14.11 123 ASP C CA 1
ATOM 4543 C C . ASP B 1 123 ? 5.562 9.295 19.644 1.00 16.30 123 ASP C C 1
ATOM 4544 O O . ASP B 1 123 ? 4.545 9.643 20.262 1.00 17.92 123 ASP C O 1
ATOM 4553 N N . SER B 1 124 ? 5.536 8.368 18.694 1.00 13.37 124 SER C N 1
ATOM 4554 C CA . SER B 1 124 ? 4.290 7.775 18.202 1.00 15.25 124 SER C CA 1
ATOM 4555 C C . SER B 1 124 ? 4.584 6.623 17.253 1.00 13.39 124 SER C C 1
ATOM 4556 O O . SER B 1 124 ? 5.693 6.497 16.761 1.00 12.17 124 SER C O 1
ATOM 4564 N N . PRO B 1 125 ? 3.588 5.787 16.956 1.00 16.38 125 PRO C N 1
ATOM 4565 C CA . PRO B 1 125 ? 3.813 4.709 15.991 1.00 15.93 125 PRO C CA 1
ATOM 4566 C C . PRO B 1 125 ? 4.251 5.233 14.611 1.00 14.88 125 PRO C C 1
ATOM 4567 O O . PRO B 1 125 ? 5.124 4.661 13.954 1.00 15.19 125 PRO C O 1
ATOM 4578 N N . GLU B 1 126 ? 3.639 6.326 14.184 1.00 16.65 126 GLU C N 1
ATOM 4579 C CA . GLU B 1 126 ? 3.934 6.883 12.872 1.00 16.44 126 GLU C CA 1
ATOM 4580 C C . GLU B 1 126 ? 5.363 7.413 12.829 1.00 15.10 126 GLU C C 1
ATOM 4581 O O . GLU B 1 126 ? 6.110 7.186 11.861 1.00 15.08 126 GLU C O 1
ATOM 4593 N N . SER B 1 127 ? 5.784 8.105 13.880 1.00 13.53 127 SER C N 1
ATOM 4594 C CA A SER B 1 127 ? 7.140 8.616 13.962 0.59 13.89 127 SER C CA 1
ATOM 4595 C CA B SER B 1 127 ? 7.142 8.611 13.895 0.41 14.18 127 SER C CA 1
ATOM 4596 C C . SER B 1 127 ? 8.152 7.476 14.039 1.00 12.58 127 SER C C 1
ATOM 4597 O O . SER B 1 127 ? 9.212 7.533 13.435 1.00 12.16 127 SER C O 1
ATOM 4612 N N . ALA B 1 128 ? 7.835 6.436 14.815 1.00 10.73 128 ALA C N 1
ATOM 4613 C CA . ALA B 1 128 ? 8.737 5.314 14.946 1.00 10.22 128 ALA C CA 1
ATOM 4614 C C . ALA B 1 128 ? 8.967 4.670 13.598 1.00 9.61 128 ALA C C 1
ATOM 4615 O O . ALA B 1 128 ? 10.106 4.308 13.255 1.00 10.11 128 ALA C O 1
ATOM 4622 N N . GLN B 1 129 ? 7.908 4.501 12.818 1.00 11.17 129 GLN C N 1
ATOM 4623 C CA . GLN B 1 129 ? 8.083 3.865 11.512 1.00 12.10 129 GLN C CA 1
ATOM 4624 C C . GLN B 1 129 ? 9.033 4.672 10.623 1.00 11.34 129 GLN C C 1
ATOM 4625 O O . GLN B 1 129 ? 9.952 4.107 9.996 1.00 13.02 129 GLN C O 1
ATOM 4639 N N . TYR B 1 130 ? 8.834 5.979 10.574 1.00 10.23 130 TYR C N 1
ATOM 4640 C CA . TYR B 1 130 ? 9.671 6.878 9.773 1.00 11.26 130 TYR C CA 1
ATOM 4641 C C . TYR B 1 130 ? 11.105 6.899 10.289 1.00 10.87 130 TYR C C 1
ATOM 4642 O O . TYR B 1 130 ? 12.073 6.811 9.522 1.00 10.61 130 TYR C O 1
ATOM 4660 N N . GLU B 1 131 ? 11.253 7.037 11.599 1.00 8.92 131 GLU C N 1
ATOM 4661 C CA . GLU B 1 131 ? 12.562 7.232 12.180 1.00 7.98 131 GLU C CA 1
ATOM 4662 C C . GLU B 1 131 ? 13.427 5.987 12.097 1.00 7.64 131 GLU C C 1
ATOM 4663 O O . GLU B 1 131 ? 14.622 6.058 11.806 1.00 9.00 131 GLU C O 1
ATOM 4675 N N . ILE B 1 132 ? 12.837 4.827 12.354 1.00 8.47 132 ILE C N 1
ATOM 4676 C CA . ILE B 1 132 ? 13.573 3.590 12.256 1.00 8.16 132 ILE C CA 1
ATOM 4677 C C . ILE B 1 132 ? 14.079 3.439 10.827 1.00 9.18 132 ILE C C 1
ATOM 4678 O O . ILE B 1 132 ? 15.271 3.132 10.647 1.00 9.80 132 ILE C O 1
ATOM 4694 N N . CYS B 1 133 ? 13.239 3.654 9.813 1.00 8.84 133 CYS C N 1
ATOM 4695 C CA A CYS B 1 133 ? 13.655 3.504 8.422 0.46 10.89 133 CYS C CA 1
ATOM 4696 C CA B CYS B 1 133 ? 13.706 3.475 8.448 0.54 9.50 133 CYS C CA 1
ATOM 4697 C C . CYS B 1 133 ? 14.683 4.552 8.038 1.00 9.66 133 CYS C C 1
ATOM 4698 O O . CYS B 1 133 ? 15.520 4.326 7.146 1.00 10.60 133 CYS C O 1
ATOM 4711 N N . PHE B 1 134 ? 14.635 5.712 8.679 1.00 8.39 134 PHE C N 1
ATOM 4712 C CA . PHE B 1 134 ? 15.611 6.727 8.325 1.00 7.68 134 PHE C CA 1
ATOM 4713 C C . PHE B 1 134 ? 17.014 6.267 8.678 1.00 9.19 134 PHE C C 1
ATOM 4714 O O . PHE B 1 134 ? 17.986 6.600 7.987 1.00 8.42 134 PHE C O 1
ATOM 4731 N N . ILE B 1 135 ? 17.148 5.560 9.802 1.00 7.88 135 ILE C N 1
ATOM 4732 C CA . ILE B 1 135 ? 18.461 5.207 10.293 1.00 7.19 135 ILE C CA 1
ATOM 4733 C C . ILE B 1 135 ? 18.907 3.795 9.897 1.00 6.34 135 ILE C C 1
ATOM 4734 O O . ILE B 1 135 ? 20.087 3.560 9.652 1.00 7.73 135 ILE C O 1
ATOM 4750 N N . PHE B 1 136 ? 17.963 2.848 9.849 1.00 6.46 136 PHE C N 1
ATOM 4751 C CA . PHE B 1 136 ? 18.259 1.432 9.674 1.00 6.46 136 PHE C CA 1
ATOM 4752 C C . PHE B 1 136 ? 17.419 0.829 8.562 1.00 7.77 136 PHE C C 1
ATOM 4753 O O . PHE B 1 136 ? 16.195 0.940 8.590 1.00 9.32 136 PHE C O 1
ATOM 4770 N N . SER B 1 137 ? 18.045 0.134 7.627 1.00 7.18 137 SER C N 1
ATOM 4771 C CA . SER B 1 137 ? 17.278 -0.674 6.695 1.00 6.81 137 SER C CA 1
ATOM 4772 C C . SER B 1 137 ? 16.800 -1.964 7.358 1.00 6.39 137 SER C C 1
ATOM 4773 O O . SER B 1 137 ? 17.299 -2.381 8.426 1.00 7.05 137 SER C O 1
ATOM 4781 N N . GLY B 1 138 ? 15.849 -2.635 6.736 1.00 7.23 138 GLY C N 1
ATOM 4782 C CA . GLY B 1 138 ? 15.455 -3.965 7.170 1.00 8.75 138 GLY C CA 1
ATOM 4783 C C . GLY B 1 138 ? 16.622 -4.943 7.232 1.00 8.95 138 GLY C C 1
ATOM 4784 O O . GLY B 1 138 ? 16.633 -5.855 8.065 1.00 10.24 138 GLY C O 1
ATOM 4788 N N . LEU B 1 139 ? 17.611 -4.769 6.366 1.00 8.96 139 LEU C N 1
ATOM 4789 C CA . LEU B 1 139 ? 18.777 -5.651 6.367 1.00 9.48 139 LEU C CA 1
ATOM 4790 C C . LEU B 1 139 ? 19.593 -5.491 7.642 1.00 10.56 139 LEU C C 1
ATOM 4791 O O . LEU B 1 139 ? 20.316 -6.430 8.030 1.00 14.79 139 LEU C O 1
ATOM 4807 N N . GLU B 1 140 ? 19.500 -4.327 8.289 1.00 9.03 140 GLU C N 1
ATOM 4808 C CA . GLU B 1 140 ? 20.245 -4.029 9.532 1.00 9.20 140 GLU C CA 1
ATOM 4809 C C . GLU B 1 140 ? 19.551 -4.473 10.812 1.00 11.16 140 GLU C C 1
ATOM 4810 O O . GLU B 1 140 ? 20.123 -4.383 11.923 1.00 14.05 140 GLU C O 1
ATOM 4822 N N A ILE B 1 141 ? 18.338 -4.966 10.708 0.49 8.30 141 ILE C N 1
ATOM 4823 N N B ILE B 1 141 ? 18.296 -4.897 10.692 0.51 8.88 141 ILE C N 1
ATOM 4824 C CA A ILE B 1 141 ? 17.601 -5.305 11.903 0.49 8.80 141 ILE C CA 1
ATOM 4825 C CA B ILE B 1 141 ? 17.543 -5.457 11.816 0.51 8.78 141 ILE C CA 1
ATOM 4826 C C A ILE B 1 141 ? 17.702 -6.831 12.131 0.49 9.94 141 ILE C C 1
ATOM 4827 C C B ILE B 1 141 ? 17.972 -6.890 12.014 0.51 9.81 141 ILE C C 1
ATOM 4828 O O A ILE B 1 141 ? 17.186 -7.612 11.322 0.49 12.71 141 ILE C O 1
ATOM 4829 O O B ILE B 1 141 ? 17.914 -7.702 11.096 0.51 8.02 141 ILE C O 1
ATOM 4860 N N . VAL B 1 142 ? 18.381 -7.234 13.223 1.00 10.26 142 VAL C N 1
ATOM 4861 C CA . VAL B 1 142 ? 18.856 -8.609 13.455 1.00 12.47 142 VAL C CA 1
ATOM 4862 C C . VAL B 1 142 ? 18.516 -9.139 14.827 1.00 20.23 142 VAL C C 1
ATOM 4863 O O . VAL B 1 142 ? 18.030 -8.384 15.676 1.00 16.62 142 VAL C O 1
#

B-factor: mean 19.26, std 18.06, range [3.45, 141.7]

Radius of gyration: 21.92 Å; Cα contacts (8 Å, |Δi|>4): 568; chains: 2; bounding box: 29×47×68 Å

Solvent-accessible surface area: 14135 Å² total; per-residue (Å²): 94,102,47,99,0,0,1,0,0,14,3,13,0,36,152,125,53,2,46,48,135,0,24,73,50,0,86,126,62,51,5,115,53,46,5,92,53,112,26,138,1,66,71,122,32,0,17,85,8,10,83,82,63,142,162,122,113,150,27,130,100,36,15,125,26,0,10,61,9,64,0,5,0,1,0,0,37,11,92,52,0,15,118,71,0,108,108,15,4,10,46,81,52,0,91,72,0,88,156,91,28,93,92,4,2,22,7,98,33,5,65,59,148,42,103,4,0,0,25,11,0,102,31,82,131,28,3,106,82,17,16,32,16,0,2,0,9,40,56,22,139,94,103,52,100,0,0,0,0,0,14,6,12,0,35,155,124,54,2,46,48,140,0,24,74,53,0,84,127,63,53,4,117,51,47,6,92,51,115,26,139,1,66,79,122,26,0,15,74,3,3,118,89,34,108,148,109,110,144,51,126,100,38,16,113,38,0,10,70,8,64,0,5,0,1,0,0,36,10,92,46,0,15,120,65,0,114,115,15,5,12,44,68,45,0,97,76,0,100,148,93,29,92,92,5,2,22,8,98,31,6,67,66,136,47,108,3,0,0,16,11,0,66,28,82,130,26,4,111,89,6,17,32,16,0,4,0,14,37,55,21,139

Organism: Aquifex aeolicus (strain VF5) (NCBI:txid224324)

CATH classification: 3.30.70.141

InterPro domains:
  IPR001564 Nucleoside diphosphate kinase [MF_00451] (3-141)
  IPR001564 Nucleoside diphosphate kinase [PR01243] (6-28)
  IPR001564 Nucleoside diphosphate kinase [PR01243] (50-69)
  IPR001564 Nucleoside diphosphate kinase [PR01243] (70-87)
  IPR001564 Nucleoside diphosphate kinase [PR01243] (117-136)
  IPR023005 Nucleoside diphosphate kinase, active site [PS00469] (117-125)
  IPR034907 Nucleoside diphosphate kinase-like domain [PF00334] (4-140)
  IPR034907 Nucleoside diphosphate kinase-like domain [SM00562] (3-142)
  IPR036850 Nucleoside diphosphate kinase-like domain superfamily [G3DSA:3.30.70.141] (1-142)
  IPR036850 Nucleoside diphosphate kinase-like domain superfamily [SSF54919] (1-141)

Nearest PDB structures (foldseek):
  3zto-assembly1_A  TM=1.004E+00  e=7.129E-32  Aquifex aeolicus
  2dxe-assembly1_B  TM=9.543E-01  e=2.430E-17  Pyrococcus horikoshii OT3
  7jrj-assembly1_K  TM=9.835E-01  e=5.969E-17  Chlamydomonas reinhardtii
  7jtk-assembly1_i  TM=9.826E-01  e=3.602E-16  Chlamydomonas reinhardtii
  8x2u-assembly1_M  TM=9.192E-01  e=2.220E-16  Mus musculus